Protein AF-A0A974AQX2-F1 (afdb_monomer)

Secondary structure (DSSP, 8-state):
--HHHHHHHHHTSPPP-SPPPHHHHHHHHHS-HHHHHHHHHHHTT--GGG--HHHHHHHHHHHHHHHH-HHHHHHHHHHHHHS---HHHHHHIIIIIHHHHHHHHHHHHHHHHHHHHHH-HHHHHHHHHHGGGSSSHHHHHHHHHH--HHHHHHHHHHHH--SS---GGGS-HHHHHHHHHHHHHS-GGG--HHHHHHHHHHHHHHHH-HHHHHHHHHHHHHH---HHHHHHHIIIIIHHH-STTTHHHHHHHHHH-HHHHHHGGG--GGGS-HHHHHHHHHHHHHHT-

Sequence (289 aa):
MSFIDDAKHWATMPVPGPGRTAAQDDLYEAMSVADLAALWCRLQTLGLKDQTEEFWGATLYFDHLPHDAPDRALDMALHVLASDADKRVKMQLGEKFMSALVYNHAGRLIDRIEAEAAGNARLRWLLGAIHWWAPSRDLKARLARIADEGAWRADEAARDTPGMRIDFSALPLPDLARAFVEQHGKPEKDRDANWHALAEFERQLLDQNPDRAIDLVLAVLEIETDANLLALLAAGLLENAIGPDTIVRIEREAVADQRFRSLLGGVWYHNESDELRARLDAIVKEARA

Solvent-accessible surface area (backbone atoms only — not comparable to full-atom values): 15808 Å² total; per-residue (Å²): 131,54,74,66,55,52,52,50,48,62,68,46,52,61,82,87,68,88,70,72,52,71,70,57,51,55,52,61,70,69,45,52,56,65,56,48,23,53,50,54,54,52,58,45,66,43,23,44,77,68,60,52,79,66,48,55,54,52,50,53,48,59,55,37,32,33,74,80,39,46,70,62,36,51,52,20,52,52,47,41,60,71,46,88,66,54,69,46,52,57,50,56,42,35,74,50,46,49,28,27,27,31,41,78,36,32,93,80,42,44,71,58,53,53,58,54,38,73,81,28,67,60,52,14,28,48,34,31,72,29,24,83,43,27,80,44,75,65,55,22,54,58,40,50,75,60,27,31,39,69,63,30,52,54,51,50,54,58,53,36,52,57,99,69,85,72,64,68,88,77,42,55,64,73,57,38,22,50,50,50,54,54,52,66,36,44,19,73,54,73,55,27,50,56,43,56,51,46,56,52,48,53,52,48,28,46,79,75,37,33,69,58,42,52,52,42,54,52,47,30,55,76,78,52,81,55,67,54,53,49,41,49,44,15,60,40,65,50,39,71,38,60,43,93,91,36,42,71,56,53,53,52,47,35,71,74,31,68,67,57,28,52,42,57,66,47,38,80,58,82,88,49,55,72,68,60,38,53,55,51,49,53,55,40,52,62,68,75,108

Radius of gyration: 21.89 Å; Cα contacts (8 Å, |Δi|>4): 302; chains: 1; bounding box: 51×40×62 Å

Structure (mmCIF, N/CA/C/O backbone):
data_AF-A0A974AQX2-F1
#
_entry.id   AF-A0A974AQX2-F1
#
loop_
_atom_site.group_PDB
_atom_site.id
_atom_site.type_symbol
_atom_site.label_atom_id
_atom_site.label_alt_id
_atom_site.label_comp_id
_atom_site.label_asym_id
_atom_site.label_entity_id
_atom_site.label_seq_id
_atom_site.pdbx_PDB_ins_code
_atom_site.Cartn_x
_atom_site.Cartn_y
_atom_site.Cartn_z
_atom_site.occupancy
_atom_site.B_iso_or_equiv
_atom_site.auth_seq_id
_atom_site.auth_comp_id
_atom_site.auth_asym_id
_atom_site.auth_atom_id
_atom_site.pdbx_PDB_model_num
ATOM 1 N N . MET A 1 1 ? -5.949 21.504 -16.366 1.00 56.94 1 MET A N 1
ATOM 2 C CA . MET A 1 1 ? -5.586 20.078 -16.477 1.00 56.94 1 MET A CA 1
ATOM 3 C C . MET A 1 1 ? -6.865 19.259 -16.472 1.00 56.94 1 MET A C 1
ATOM 5 O O . MET A 1 1 ? -7.885 19.776 -16.029 1.00 56.94 1 MET A O 1
ATOM 9 N N . SER A 1 2 ? -6.866 18.058 -17.056 1.00 80.31 2 SER A N 1
ATOM 10 C CA . SER A 1 2 ? -7.991 17.126 -16.884 1.00 80.31 2 SER A CA 1
ATOM 11 C C . SER A 1 2 ? -7.963 16.557 -15.462 1.00 80.31 2 SER A C 1
ATOM 13 O O . SER A 1 2 ? -6.874 16.339 -14.943 1.00 80.31 2 SER A O 1
ATOM 15 N N . PHE A 1 3 ? -9.120 16.221 -14.877 1.00 75.25 3 PHE A N 1
ATOM 16 C CA . PHE A 1 3 ? -9.207 15.472 -13.609 1.00 75.25 3 PHE A CA 1
ATOM 17 C C . PHE A 1 3 ? -8.306 14.224 -13.602 1.00 75.25 3 PHE A C 1
ATOM 19 O O . PHE A 1 3 ? -7.705 13.888 -12.589 1.00 75.25 3 PHE A O 1
ATOM 26 N N . ILE A 1 4 ? -8.166 13.560 -14.756 1.00 75.75 4 ILE A N 1
ATOM 27 C CA . ILE A 1 4 ? -7.296 12.387 -14.913 1.00 75.75 4 ILE A CA 1
ATOM 28 C C . ILE A 1 4 ? -5.813 12.766 -14.823 1.00 75.75 4 ILE A C 1
ATOM 30 O O . ILE A 1 4 ? -5.028 12.003 -14.268 1.00 75.75 4 ILE A O 1
ATOM 34 N N . ASP A 1 5 ? -5.417 13.914 -15.373 1.00 75.94 5 ASP A N 1
ATOM 35 C CA . ASP A 1 5 ? -4.028 14.376 -15.301 1.00 75.94 5 ASP A CA 1
ATOM 36 C C . ASP A 1 5 ? -3.686 14.815 -13.871 1.00 75.94 5 ASP A C 1
ATOM 38 O O . ASP A 1 5 ? -2.613 14.482 -13.378 1.00 75.94 5 ASP A O 1
ATOM 42 N N . ASP A 1 6 ? -4.626 15.462 -13.175 1.00 78.94 6 ASP A N 1
ATOM 43 C CA . ASP A 1 6 ? -4.472 15.832 -11.765 1.00 78.94 6 ASP A CA 1
ATOM 44 C C . ASP A 1 6 ? -4.369 14.582 -10.876 1.00 78.94 6 ASP A C 1
ATOM 46 O O . ASP A 1 6 ? -3.453 14.474 -10.066 1.00 78.94 6 ASP A O 1
ATOM 50 N N . ALA A 1 7 ? -5.242 13.588 -11.067 1.00 77.19 7 ALA A N 1
ATOM 51 C CA . ALA A 1 7 ? -5.184 12.328 -10.324 1.00 77.19 7 ALA A CA 1
ATOM 52 C C . ALA A 1 7 ? -3.865 11.572 -10.556 1.00 77.19 7 ALA A C 1
ATOM 54 O O . ALA A 1 7 ? -3.281 11.042 -9.613 1.00 77.19 7 ALA A O 1
ATOM 55 N N . LYS A 1 8 ? -3.364 11.547 -11.797 1.00 79.88 8 LYS A N 1
ATOM 56 C CA . LYS A 1 8 ? -2.061 10.944 -12.115 1.00 79.88 8 LYS A CA 1
ATOM 57 C C . LYS A 1 8 ? -0.903 11.701 -11.493 1.00 79.88 8 LYS A C 1
ATOM 59 O O . LYS A 1 8 ? 0.037 11.069 -11.018 1.00 79.88 8 LYS A O 1
ATOM 64 N N . HIS A 1 9 ? -0.973 13.028 -11.502 1.00 81.44 9 HIS A N 1
ATOM 65 C CA . HIS A 1 9 ? 0.012 13.857 -10.835 1.00 81.44 9 HIS A CA 1
ATOM 66 C C . HIS A 1 9 ? 0.073 13.498 -9.348 1.00 81.44 9 HIS A C 1
ATOM 68 O O . HIS A 1 9 ? 1.130 13.093 -8.887 1.00 81.44 9 HIS A O 1
ATOM 74 N N . TRP A 1 10 ? -1.058 13.501 -8.636 1.00 79.44 10 TRP A N 1
ATOM 75 C CA . TRP A 1 10 ? -1.108 13.107 -7.223 1.00 79.44 10 TRP A CA 1
ATOM 76 C C . TRP A 1 10 ? -0.620 11.678 -6.968 1.00 79.44 10 TRP A C 1
ATOM 78 O O . TRP A 1 10 ? 0.129 11.454 -6.025 1.00 79.44 10 TRP A O 1
ATOM 88 N N . ALA A 1 11 ? -0.988 10.725 -7.826 1.00 80.00 11 ALA A N 1
ATOM 89 C CA . ALA A 1 11 ? -0.580 9.326 -7.694 1.00 80.00 11 ALA A CA 1
ATOM 90 C C . ALA A 1 11 ? 0.922 9.083 -7.928 1.00 80.00 11 ALA A C 1
ATOM 92 O O . ALA A 1 11 ? 1.414 8.001 -7.622 1.00 80.00 11 ALA A O 1
ATOM 93 N N . THR A 1 12 ? 1.632 10.057 -8.499 1.00 82.94 12 THR A N 1
ATOM 94 C CA . THR A 1 12 ? 3.064 9.966 -8.810 1.00 82.94 12 THR A CA 1
ATOM 95 C C . THR A 1 12 ? 3.877 11.042 -8.106 1.00 82.94 12 THR A C 1
ATOM 97 O O . THR A 1 12 ? 5.013 11.262 -8.496 1.00 82.94 12 THR A O 1
ATOM 100 N N . MET A 1 13 ? 3.317 11.746 -7.121 1.00 84.31 13 MET A N 1
ATOM 101 C CA . MET A 1 13 ? 4.084 12.651 -6.269 1.00 84.31 13 MET A CA 1
ATOM 102 C C . MET A 1 13 ? 4.694 11.871 -5.105 1.00 84.31 13 MET A C 1
ATOM 104 O O . MET A 1 13 ? 4.031 10.968 -4.589 1.00 84.31 13 MET A O 1
ATOM 108 N N . PRO A 1 14 ? 5.899 12.249 -4.647 1.00 82.25 14 PRO A N 1
ATOM 109 C CA . PRO A 1 14 ? 6.450 11.658 -3.444 1.00 82.25 14 PRO A CA 1
ATOM 110 C C . PRO A 1 14 ? 5.586 12.010 -2.226 1.00 82.25 14 PRO A C 1
ATOM 112 O O . PRO A 1 14 ? 5.021 13.109 -2.137 1.00 82.25 14 PRO A O 1
ATOM 115 N N . VAL A 1 15 ? 5.491 11.080 -1.281 1.00 79.50 15 VAL A N 1
ATOM 116 C CA . VAL A 1 15 ? 4.734 11.222 -0.038 1.00 79.50 15 VAL A CA 1
ATOM 117 C C . VAL A 1 15 ? 5.335 12.354 0.809 1.00 79.50 15 VAL A C 1
ATOM 119 O O . VAL A 1 15 ? 6.509 12.293 1.179 1.00 79.50 15 VAL A O 1
ATOM 122 N N . PRO A 1 16 ? 4.551 13.385 1.183 1.00 67.56 16 PRO A N 1
ATOM 123 C CA . PRO A 1 16 ? 5.006 14.405 2.122 1.00 67.56 16 PRO A CA 1
ATOM 124 C C . PRO A 1 16 ? 5.207 13.796 3.517 1.00 67.56 16 PRO A C 1
ATOM 126 O O . PRO A 1 16 ? 4.321 13.111 4.024 1.00 67.56 16 PRO A O 1
ATOM 129 N N . GLY A 1 17 ? 6.322 14.083 4.186 1.00 60.22 17 GLY A N 1
ATOM 130 C CA . GLY A 1 17 ? 6.562 13.583 5.542 1.00 60.22 17 GLY A CA 1
ATOM 131 C C . GLY A 1 17 ? 7.726 14.282 6.240 1.00 60.22 17 GLY A C 1
ATOM 132 O O . GLY A 1 17 ? 8.478 15.007 5.580 1.00 60.22 17 GLY A O 1
ATOM 133 N N . PRO A 1 18 ? 7.884 14.107 7.570 1.00 55.69 18 PRO A N 1
ATOM 134 C CA . PRO A 1 18 ? 9.108 14.514 8.248 1.00 55.69 18 PRO A CA 1
ATOM 135 C C . PRO A 1 18 ? 10.255 13.803 7.530 1.00 55.69 18 PRO A C 1
ATOM 137 O O . PRO A 1 18 ? 10.287 12.577 7.475 1.00 55.69 18 PRO A O 1
ATOM 140 N N . GLY A 1 19 ? 11.103 14.585 6.861 1.00 57.59 19 GLY A N 1
ATOM 141 C CA . GLY A 1 19 ? 12.101 14.054 5.941 1.00 57.59 19 GLY A CA 1
ATOM 142 C C . GLY A 1 19 ? 12.960 12.971 6.589 1.00 57.59 19 GLY A C 1
ATOM 143 O O . GLY A 1 19 ? 13.184 12.979 7.803 1.00 57.59 19 GLY A O 1
ATOM 144 N N . ARG A 1 20 ? 13.452 12.051 5.755 1.00 70.31 20 ARG A N 1
ATOM 145 C CA . ARG A 1 20 ? 14.503 11.097 6.124 1.00 70.31 20 ARG A CA 1
ATOM 146 C C . ARG A 1 20 ? 15.636 11.832 6.844 1.00 70.31 20 ARG A C 1
ATOM 148 O O . ARG A 1 20 ? 15.931 12.994 6.554 1.00 70.31 20 ARG A O 1
ATOM 155 N N . THR A 1 21 ? 16.272 11.175 7.811 1.00 76.81 21 THR A N 1
ATOM 156 C CA . THR A 1 21 ? 17.453 11.776 8.442 1.00 76.81 21 THR A CA 1
ATOM 157 C C . THR A 1 21 ? 18.598 11.829 7.430 1.00 76.81 21 THR A C 1
ATOM 159 O O . THR A 1 21 ? 18.756 10.905 6.634 1.00 76.81 21 THR A O 1
ATOM 162 N N . ALA A 1 22 ? 19.449 12.858 7.497 1.00 79.94 22 ALA A N 1
ATOM 163 C CA . ALA A 1 22 ? 20.617 12.961 6.612 1.00 79.94 22 ALA A CA 1
ATOM 164 C C . ALA A 1 22 ? 21.499 11.694 6.652 1.00 79.94 22 ALA A C 1
ATOM 166 O O . ALA A 1 22 ? 22.018 11.263 5.632 1.00 79.94 22 ALA A O 1
ATOM 167 N N . ALA A 1 23 ? 21.594 11.040 7.815 1.00 84.12 23 ALA A N 1
ATOM 168 C CA . ALA A 1 23 ? 22.341 9.794 7.974 1.00 84.12 23 ALA A CA 1
ATOM 169 C C . ALA A 1 23 ? 21.723 8.598 7.220 1.00 84.12 23 ALA A C 1
ATOM 171 O O . ALA A 1 23 ? 22.458 7.741 6.733 1.00 84.12 23 ALA A O 1
ATOM 172 N N . GLN A 1 24 ? 20.391 8.517 7.127 1.00 85.00 24 GLN A N 1
ATOM 173 C CA . GLN A 1 24 ? 19.713 7.484 6.333 1.00 85.00 24 GLN A CA 1
ATOM 174 C C . GLN A 1 24 ? 19.884 7.741 4.835 1.00 85.00 24 GLN A C 1
ATOM 176 O O . GLN A 1 24 ? 20.116 6.801 4.080 1.00 85.00 24 GLN A O 1
ATOM 181 N N . ASP A 1 25 ? 19.820 9.003 4.415 1.00 83.00 25 ASP A N 1
ATOM 182 C CA . ASP A 1 25 ? 20.040 9.378 3.018 1.00 83.00 25 ASP A CA 1
ATOM 183 C C . ASP A 1 25 ? 21.464 9.049 2.575 1.00 83.00 25 ASP A C 1
ATOM 185 O O . ASP A 1 25 ? 21.646 8.358 1.573 1.00 83.00 25 ASP A O 1
ATOM 189 N N . ASP A 1 26 ? 22.463 9.434 3.372 1.00 88.44 26 ASP A N 1
ATOM 190 C CA . ASP A 1 26 ? 23.867 9.113 3.110 1.00 88.44 26 ASP A CA 1
ATOM 191 C C . ASP A 1 26 ? 24.097 7.595 3.011 1.00 88.44 26 ASP A C 1
ATOM 193 O O . ASP A 1 26 ? 24.857 7.132 2.157 1.00 88.44 26 ASP A O 1
ATOM 197 N N . LEU A 1 27 ? 23.420 6.804 3.856 1.00 92.44 27 LEU A N 1
ATOM 198 C CA . LEU A 1 27 ? 23.498 5.344 3.821 1.00 92.44 27 LEU A CA 1
ATOM 199 C C . LEU A 1 27 ? 22.987 4.785 2.487 1.00 92.44 27 LEU A C 1
ATOM 201 O O . LEU A 1 27 ? 23.698 4.011 1.845 1.00 92.44 27 LEU A O 1
ATOM 205 N N . TYR A 1 28 ? 21.776 5.155 2.065 1.00 93.50 28 TYR A N 1
ATOM 206 C CA . TYR A 1 28 ? 21.165 4.617 0.846 1.00 93.50 28 TYR A CA 1
ATOM 207 C C . TYR A 1 28 ? 21.834 5.136 -0.436 1.00 93.50 28 TYR A C 1
ATOM 209 O O . TYR A 1 28 ? 21.975 4.390 -1.412 1.00 93.50 28 TYR A O 1
ATOM 217 N N . GLU A 1 29 ? 22.312 6.381 -0.437 1.00 91.56 29 GLU A N 1
ATOM 218 C CA . GLU A 1 29 ? 23.090 6.935 -1.550 1.00 91.56 29 GLU A CA 1
ATOM 219 C C . GLU A 1 29 ? 24.443 6.232 -1.714 1.00 91.56 29 GLU A C 1
ATOM 221 O O . GLU A 1 29 ? 24.893 5.993 -2.840 1.00 91.56 29 GLU A O 1
ATOM 226 N N . ALA A 1 30 ? 25.063 5.814 -0.607 1.00 95.25 30 ALA A N 1
ATOM 227 C CA . ALA A 1 30 ? 26.304 5.047 -0.633 1.00 95.25 30 ALA A CA 1
ATOM 228 C C . ALA A 1 30 ? 26.124 3.585 -1.089 1.00 95.25 30 ALA A C 1
ATOM 230 O O . ALA A 1 30 ? 27.104 2.956 -1.498 1.00 95.25 30 ALA A O 1
ATOM 231 N N . MET A 1 31 ? 24.907 3.025 -1.039 1.00 97.31 31 MET A N 1
ATOM 232 C CA . MET A 1 31 ? 24.657 1.647 -1.480 1.00 97.31 31 MET A CA 1
ATOM 233 C C . MET A 1 31 ? 24.903 1.483 -2.983 1.00 97.31 31 MET A C 1
ATOM 235 O O . MET A 1 31 ? 24.655 2.385 -3.790 1.00 97.31 31 MET A O 1
ATOM 239 N N . SER A 1 32 ? 25.360 0.296 -3.387 1.00 97.88 32 SER A N 1
ATOM 240 C CA . SER A 1 32 ? 25.400 -0.049 -4.806 1.00 97.88 32 SER A CA 1
ATOM 241 C C . SER A 1 32 ? 23.977 -0.229 -5.349 1.00 97.88 32 SER A C 1
ATOM 243 O O . SER A 1 32 ? 23.047 -0.550 -4.607 1.00 97.88 32 SER A O 1
ATOM 245 N N . VAL A 1 33 ? 23.792 -0.079 -6.665 1.00 97.94 33 VAL A N 1
ATOM 246 C CA . VAL A 1 33 ? 22.489 -0.340 -7.306 1.00 97.94 33 VAL A CA 1
ATOM 247 C C . VAL A 1 33 ? 22.019 -1.779 -7.053 1.00 97.94 33 VAL A C 1
ATOM 249 O O . VAL A 1 33 ? 20.826 -2.013 -6.867 1.00 97.94 33 VAL A O 1
ATOM 252 N N . ALA A 1 34 ? 22.946 -2.740 -7.005 1.00 97.69 34 ALA A N 1
ATOM 253 C CA . ALA A 1 34 ? 22.628 -4.133 -6.716 1.00 97.69 34 ALA A CA 1
ATOM 254 C C . ALA A 1 34 ? 22.098 -4.314 -5.283 1.00 97.69 34 ALA A C 1
ATOM 256 O O . ALA A 1 34 ? 21.094 -5.000 -5.088 1.00 97.69 34 ALA A O 1
ATOM 257 N N . ASP A 1 35 ? 22.721 -3.658 -4.301 1.00 98.06 35 ASP A N 1
ATOM 258 C CA . ASP A 1 35 ? 22.273 -3.720 -2.907 1.00 98.06 35 ASP A CA 1
ATOM 259 C C . ASP A 1 35 ? 20.928 -3.008 -2.722 1.00 98.06 35 ASP A C 1
ATOM 261 O O . ASP A 1 35 ? 20.056 -3.522 -2.023 1.00 98.06 35 ASP A O 1
ATOM 265 N N . LEU A 1 36 ? 20.715 -1.870 -3.397 1.00 97.00 36 LEU A N 1
ATOM 266 C CA . LEU A 1 36 ? 19.418 -1.186 -3.415 1.00 97.00 36 LEU A CA 1
ATOM 267 C C . LEU A 1 36 ? 18.321 -2.060 -4.024 1.00 97.00 36 LEU A C 1
ATOM 269 O O . LEU A 1 36 ? 17.238 -2.162 -3.457 1.00 97.00 36 LEU A O 1
ATOM 273 N N . ALA A 1 37 ? 18.597 -2.728 -5.146 1.00 97.75 37 ALA A N 1
ATOM 274 C CA . ALA A 1 37 ? 17.647 -3.642 -5.772 1.00 97.75 37 ALA A CA 1
ATOM 275 C C . ALA A 1 37 ? 17.304 -4.824 -4.848 1.00 97.75 37 ALA A C 1
ATOM 277 O O . ALA A 1 37 ? 16.137 -5.209 -4.744 1.00 97.75 37 ALA A O 1
ATOM 278 N N . ALA A 1 38 ? 18.297 -5.381 -4.147 1.00 97.56 38 ALA A N 1
ATOM 279 C CA . ALA A 1 38 ?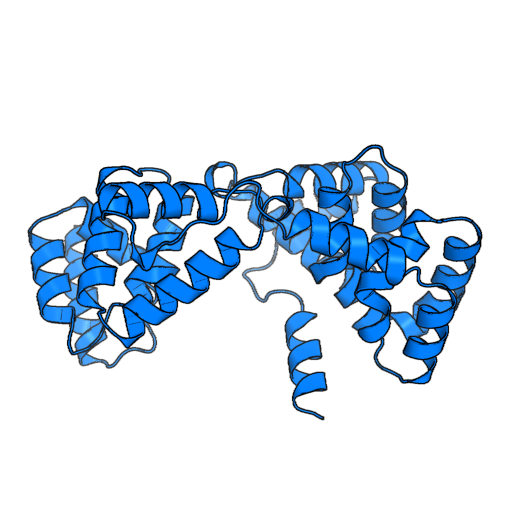 18.089 -6.455 -3.180 1.00 97.56 38 ALA A CA 1
ATOM 280 C C . ALA A 1 38 ? 17.254 -5.989 -1.975 1.00 97.56 38 ALA A C 1
ATOM 282 O O . ALA A 1 38 ? 16.316 -6.686 -1.580 1.00 97.56 38 ALA A O 1
ATOM 283 N N . LEU A 1 39 ? 17.554 -4.806 -1.429 1.00 96.31 39 LEU A N 1
ATOM 284 C CA . LEU A 1 39 ? 16.775 -4.189 -0.357 1.00 96.31 39 LEU A CA 1
ATOM 285 C C . LEU A 1 39 ? 15.331 -3.948 -0.806 1.00 96.31 39 LEU A C 1
ATOM 287 O O . LEU A 1 39 ? 14.406 -4.400 -0.136 1.00 96.31 39 LEU A O 1
ATOM 291 N N . TRP A 1 40 ? 15.134 -3.327 -1.971 1.00 96.31 40 TRP A N 1
ATOM 292 C CA . TRP A 1 40 ? 13.809 -3.064 -2.526 1.00 96.31 40 TRP A CA 1
ATOM 293 C C . TRP A 1 40 ? 12.986 -4.350 -2.650 1.00 96.31 40 TRP A C 1
ATOM 295 O O . TRP A 1 40 ? 11.845 -4.389 -2.191 1.00 96.31 40 TRP A O 1
ATOM 305 N N . CYS A 1 41 ? 13.577 -5.428 -3.185 1.00 96.62 41 CYS A N 1
ATOM 306 C CA . CYS A 1 41 ? 12.911 -6.729 -3.301 1.00 96.62 41 CYS A CA 1
ATOM 307 C C . CYS A 1 41 ? 12.498 -7.296 -1.939 1.00 96.62 41 CYS A C 1
ATOM 309 O O . CYS A 1 41 ? 11.418 -7.869 -1.824 1.00 96.62 41 CYS A O 1
ATOM 311 N N . ARG A 1 42 ? 13.341 -7.149 -0.906 1.00 95.38 42 ARG A N 1
ATOM 312 C CA . ARG A 1 42 ? 13.030 -7.617 0.453 1.00 95.38 42 ARG A CA 1
ATOM 313 C C . ARG A 1 42 ? 11.851 -6.861 1.050 1.00 95.38 42 ARG A C 1
ATOM 315 O O . ARG A 1 42 ? 10.971 -7.504 1.615 1.00 95.38 42 ARG A O 1
ATOM 322 N N . LEU A 1 43 ? 11.793 -5.544 0.870 1.00 94.69 43 LEU A N 1
ATOM 323 C CA . LEU A 1 43 ? 10.691 -4.727 1.384 1.00 94.69 43 LEU A CA 1
ATOM 324 C C . LEU A 1 43 ? 9.334 -5.168 0.823 1.00 94.69 43 LEU A C 1
ATOM 326 O O . LEU A 1 43 ? 8.366 -5.225 1.572 1.00 94.69 43 LEU A O 1
ATOM 330 N N . GLN A 1 44 ? 9.277 -5.600 -0.444 1.00 94.88 44 GLN A N 1
ATOM 331 C CA . GLN A 1 44 ? 8.035 -6.086 -1.066 1.00 94.88 44 GLN A CA 1
ATOM 332 C C . GLN A 1 44 ? 7.496 -7.382 -0.436 1.00 94.88 44 GLN A C 1
ATOM 334 O O . GLN A 1 44 ? 6.379 -7.802 -0.731 1.00 94.88 44 GLN A O 1
ATOM 339 N N . THR A 1 45 ? 8.300 -8.064 0.385 1.00 94.38 45 THR A N 1
ATOM 340 C CA . THR A 1 45 ? 7.918 -9.319 1.048 1.00 94.38 45 THR A CA 1
ATOM 341 C C . THR A 1 45 ? 7.402 -9.132 2.467 1.00 94.38 45 THR A C 1
ATOM 343 O O . THR A 1 45 ? 6.923 -10.102 3.046 1.00 94.38 45 THR A O 1
ATOM 346 N N . LEU A 1 46 ? 7.493 -7.920 3.015 1.00 94.62 46 LEU A N 1
ATOM 347 C CA . LEU A 1 46 ? 7.110 -7.642 4.393 1.00 94.62 46 LEU A CA 1
ATOM 348 C C . LEU A 1 46 ? 5.599 -7.439 4.491 1.00 94.62 46 LEU A C 1
ATOM 350 O O . LEU A 1 46 ? 5.022 -6.610 3.783 1.00 94.62 46 LEU A O 1
ATOM 354 N N . GLY A 1 47 ? 4.963 -8.214 5.369 1.00 94.56 47 GLY A N 1
ATOM 355 C CA . GLY A 1 47 ? 3.588 -7.965 5.776 1.00 94.56 47 GLY A CA 1
ATOM 356 C C . GLY A 1 47 ? 3.529 -6.801 6.757 1.00 94.56 47 GLY A C 1
ATOM 357 O O . GLY A 1 47 ? 4.553 -6.352 7.270 1.00 94.56 47 GLY A O 1
ATOM 358 N N . LEU A 1 48 ? 2.323 -6.327 7.064 1.00 92.88 48 LEU A N 1
ATOM 359 C CA . LEU A 1 48 ? 2.142 -5.187 7.970 1.00 92.88 48 LEU A CA 1
ATOM 360 C C . LEU A 1 48 ? 2.788 -5.429 9.349 1.00 92.88 48 LEU A C 1
ATOM 362 O O . LEU A 1 48 ? 3.393 -4.528 9.922 1.00 92.88 48 LEU A O 1
ATOM 366 N N . LYS A 1 49 ? 2.732 -6.671 9.841 1.00 93.88 49 LYS A N 1
ATOM 367 C CA . LYS A 1 49 ? 3.312 -7.083 11.132 1.00 93.88 49 LYS A CA 1
ATOM 368 C C . LYS A 1 49 ? 4.843 -7.137 11.139 1.00 93.88 49 LYS A C 1
ATOM 370 O O . LYS A 1 49 ? 5.452 -7.109 12.200 1.00 93.88 49 LYS A O 1
ATOM 375 N N . ASP A 1 50 ? 5.468 -7.215 9.965 1.00 93.94 50 ASP A N 1
ATOM 376 C CA . ASP A 1 50 ? 6.926 -7.296 9.832 1.00 93.94 50 ASP A CA 1
ATOM 377 C C . ASP A 1 50 ? 7.576 -5.909 9.669 1.00 93.94 50 ASP A C 1
ATOM 379 O O . ASP A 1 50 ? 8.800 -5.799 9.578 1.00 93.94 50 ASP A O 1
ATOM 383 N N . GLN A 1 51 ? 6.772 -4.844 9.584 1.00 91.56 51 GLN A N 1
ATOM 384 C CA . GLN A 1 51 ? 7.265 -3.485 9.382 1.00 91.56 51 GLN A CA 1
ATOM 385 C C . GLN A 1 51 ? 7.820 -2.897 10.682 1.00 91.56 51 GLN A C 1
ATOM 387 O O . GLN A 1 51 ? 7.198 -2.957 11.741 1.00 91.56 51 GLN A O 1
ATOM 392 N N . THR A 1 52 ? 8.991 -2.278 10.583 1.00 88.38 52 THR A N 1
ATOM 393 C CA . THR A 1 52 ? 9.638 -1.552 11.679 1.00 88.38 52 THR A CA 1
ATOM 394 C C . THR A 1 52 ? 9.687 -0.055 11.371 1.00 88.38 52 THR A C 1
ATOM 396 O O . THR A 1 52 ? 9.289 0.382 10.293 1.00 88.38 52 THR A O 1
ATOM 399 N N . GLU A 1 53 ? 10.192 0.768 12.288 1.00 79.88 53 GLU A N 1
ATOM 400 C CA . GLU A 1 53 ? 10.380 2.200 12.015 1.00 79.88 53 GLU A CA 1
ATOM 401 C C . GLU A 1 53 ? 11.335 2.431 10.825 1.00 79.88 53 GLU A C 1
ATOM 403 O O . GLU A 1 53 ? 11.118 3.306 9.985 1.00 79.88 53 GLU A O 1
ATOM 408 N N . GLU A 1 54 ? 12.347 1.576 10.673 1.00 84.44 54 GLU A N 1
ATOM 409 C CA . GLU A 1 54 ? 13.303 1.623 9.565 1.00 84.44 54 GLU A CA 1
ATOM 410 C C . GLU A 1 54 ? 12.658 1.321 8.204 1.00 84.44 54 GLU A C 1
ATOM 412 O O . GLU A 1 54 ? 13.128 1.826 7.178 1.00 84.44 54 GLU A O 1
ATOM 417 N N . PHE A 1 55 ? 11.560 0.552 8.180 1.00 88.62 55 PHE A N 1
ATOM 418 C CA . PHE A 1 55 ? 10.794 0.282 6.961 1.00 88.62 55 PHE A CA 1
ATOM 419 C C . PHE A 1 55 ? 10.281 1.578 6.326 1.00 88.62 55 PHE A C 1
ATOM 421 O O . PHE A 1 55 ? 10.373 1.746 5.107 1.00 88.62 55 PHE A O 1
ATOM 428 N N . TRP A 1 56 ? 9.787 2.516 7.139 1.00 85.81 56 TRP A N 1
ATOM 429 C CA . TRP A 1 56 ? 9.282 3.800 6.652 1.00 85.81 56 TRP A CA 1
ATOM 430 C C . TRP A 1 56 ? 10.388 4.645 6.027 1.00 85.81 56 TRP A C 1
ATOM 432 O O . TRP A 1 56 ? 10.202 5.182 4.937 1.00 85.81 56 TRP A O 1
ATOM 442 N N . GLY A 1 57 ? 11.566 4.697 6.656 1.00 87.44 57 GLY A N 1
ATOM 443 C CA . GLY A 1 57 ? 12.722 5.406 6.102 1.00 87.44 57 GLY A CA 1
ATOM 444 C C . GLY A 1 57 ? 13.152 4.856 4.738 1.00 87.44 57 GLY A C 1
ATOM 445 O O . GLY A 1 57 ? 13.406 5.627 3.813 1.00 87.44 57 GLY A O 1
ATOM 446 N N . ALA A 1 58 ? 13.187 3.528 4.586 1.00 91.19 58 ALA A N 1
ATOM 447 C CA . ALA A 1 58 ? 13.505 2.888 3.309 1.00 91.19 58 ALA A CA 1
ATOM 448 C C . ALA A 1 58 ? 12.402 3.097 2.256 1.00 91.19 58 ALA A C 1
ATOM 450 O O . ALA A 1 58 ? 12.694 3.369 1.093 1.00 91.19 58 ALA A O 1
ATOM 451 N N . THR A 1 59 ? 11.132 3.017 2.657 1.00 89.81 59 THR A N 1
ATOM 452 C CA . THR A 1 59 ? 9.986 3.254 1.765 1.00 89.81 59 THR A CA 1
ATOM 453 C C . THR A 1 59 ? 10.010 4.675 1.212 1.00 89.81 59 THR A C 1
ATOM 455 O O . THR A 1 59 ? 9.902 4.853 0.003 1.00 89.81 59 THR A O 1
ATOM 458 N N . LEU A 1 60 ? 10.255 5.674 2.066 1.00 88.88 60 LEU A N 1
ATOM 459 C CA . LEU A 1 60 ? 10.419 7.064 1.638 1.00 88.88 60 LEU A CA 1
ATOM 460 C C . LEU A 1 60 ? 11.633 7.246 0.715 1.00 88.88 60 LEU A C 1
ATOM 462 O O . LEU A 1 60 ? 11.564 8.029 -0.225 1.00 88.88 60 LEU A O 1
ATOM 466 N N . TYR A 1 61 ? 12.736 6.516 0.922 1.00 92.12 61 TYR A N 1
ATOM 467 C CA . TYR A 1 61 ? 13.868 6.563 -0.014 1.00 92.12 61 TYR A CA 1
ATOM 468 C C . TYR A 1 61 ? 13.435 6.134 -1.420 1.00 92.12 61 TYR A C 1
ATOM 470 O O . TYR A 1 61 ? 13.657 6.858 -2.391 1.00 92.12 61 TYR A O 1
ATOM 478 N N . PHE A 1 62 ? 12.779 4.977 -1.535 1.00 93.62 62 PHE A N 1
ATOM 479 C CA . PHE A 1 62 ? 12.370 4.435 -2.831 1.00 93.62 62 PHE A CA 1
ATOM 480 C C . PHE A 1 62 ? 11.220 5.196 -3.486 1.00 93.62 62 PHE A C 1
ATOM 482 O O . PHE A 1 62 ? 11.142 5.206 -4.711 1.00 93.62 62 PHE A O 1
ATOM 489 N N . ASP A 1 63 ? 10.359 5.833 -2.701 1.00 91.62 63 ASP A N 1
ATOM 490 C CA . ASP A 1 63 ? 9.301 6.710 -3.198 1.00 91.62 63 ASP A CA 1
ATOM 491 C C . ASP A 1 63 ? 9.880 7.983 -3.842 1.00 91.62 63 ASP A C 1
ATOM 493 O O . ASP A 1 63 ? 9.459 8.393 -4.918 1.00 91.62 63 ASP A O 1
ATOM 497 N N . HIS A 1 64 ? 10.937 8.546 -3.251 1.00 92.06 64 HIS A N 1
ATOM 498 C CA . HIS A 1 64 ? 11.623 9.733 -3.766 1.00 92.06 64 HIS A CA 1
ATOM 499 C C . HIS A 1 64 ? 12.636 9.442 -4.887 1.00 92.06 64 HIS A C 1
ATOM 501 O O . HIS A 1 64 ? 12.874 10.291 -5.748 1.00 92.06 64 HIS A O 1
ATOM 507 N N . LEU A 1 65 ? 13.237 8.249 -4.912 1.00 94.62 65 LEU A N 1
ATOM 508 C CA . LEU A 1 65 ? 14.323 7.905 -5.835 1.00 94.62 65 LEU A CA 1
ATOM 509 C C . LEU A 1 65 ? 14.004 8.172 -7.330 1.00 94.62 65 LEU A C 1
ATOM 511 O O . LEU A 1 65 ? 14.866 8.734 -8.014 1.00 94.62 65 LEU A O 1
ATOM 515 N N . PRO A 1 66 ? 12.808 7.842 -7.871 1.00 95.19 66 PRO A N 1
ATOM 516 C CA . PRO A 1 66 ? 12.446 8.159 -9.255 1.00 95.19 66 PRO A CA 1
ATOM 517 C C . PRO A 1 66 ? 12.439 9.656 -9.578 1.00 95.19 66 PRO A C 1
ATOM 519 O O . PRO A 1 66 ? 12.628 10.003 -10.742 1.00 95.19 66 PRO A O 1
ATOM 522 N N . HIS A 1 67 ? 12.232 10.514 -8.576 1.00 92.31 67 HIS A N 1
ATOM 523 C CA . HIS A 1 67 ? 12.178 11.971 -8.709 1.00 92.31 67 HIS A CA 1
ATOM 524 C C . HIS A 1 67 ? 13.561 12.606 -8.621 1.00 92.31 67 HIS A C 1
ATOM 526 O O . HIS A 1 67 ? 13.926 13.439 -9.453 1.00 92.31 67 HIS A O 1
ATOM 532 N N . ASP A 1 68 ? 14.332 12.190 -7.618 1.00 93.12 68 ASP A N 1
ATOM 533 C CA . ASP A 1 68 ? 15.597 12.830 -7.269 1.00 93.12 68 ASP A CA 1
ATOM 534 C C . ASP A 1 68 ? 16.748 12.325 -8.155 1.00 93.12 68 ASP A C 1
ATOM 536 O O . ASP A 1 68 ? 17.606 13.101 -8.584 1.00 93.12 68 ASP A O 1
ATOM 540 N N . ALA A 1 69 ? 16.747 11.029 -8.494 1.00 95.31 69 ALA A N 1
ATOM 541 C CA . ALA A 1 69 ? 17.799 10.390 -9.284 1.00 95.31 69 ALA A CA 1
ATOM 542 C C . ALA A 1 69 ? 17.225 9.400 -10.325 1.00 95.31 69 ALA A C 1
ATOM 544 O O . ALA A 1 69 ? 17.463 8.191 -10.240 1.00 95.31 69 ALA A O 1
ATOM 545 N N . PRO A 1 70 ? 16.523 9.888 -11.369 1.00 96.75 70 PRO A N 1
ATOM 546 C CA . PRO A 1 70 ? 15.791 9.045 -12.321 1.00 96.75 70 PRO A CA 1
ATOM 547 C C . PRO A 1 70 ? 16.661 8.024 -13.076 1.00 96.75 70 PRO A C 1
ATOM 549 O O . PRO A 1 70 ? 16.207 6.920 -13.370 1.00 96.75 70 PRO A O 1
ATOM 552 N N . ASP A 1 71 ? 17.923 8.340 -13.379 1.00 97.81 71 AS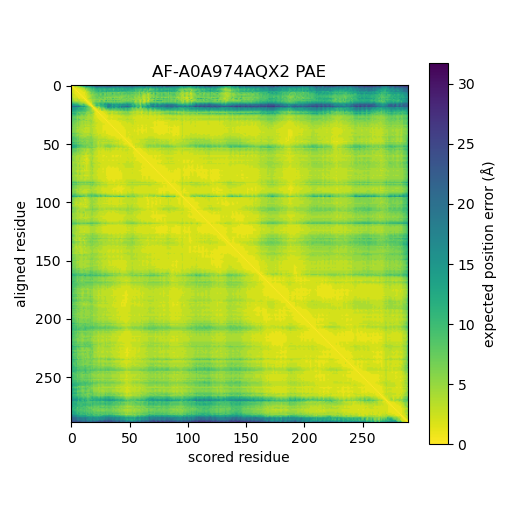P A N 1
ATOM 553 C CA . ASP A 1 71 ? 18.827 7.371 -14.017 1.00 97.81 71 ASP A CA 1
ATOM 554 C C . ASP A 1 71 ? 19.187 6.209 -13.081 1.00 97.81 71 ASP A C 1
ATOM 556 O O . ASP A 1 71 ? 19.155 5.057 -13.515 1.00 97.81 71 ASP A O 1
ATOM 560 N N . ARG A 1 72 ? 19.453 6.507 -11.800 1.00 97.50 72 ARG A N 1
ATOM 561 C CA . ARG A 1 72 ? 19.736 5.514 -10.751 1.00 97.50 72 ARG A CA 1
ATOM 562 C C . ARG A 1 72 ? 18.499 4.669 -10.451 1.00 97.50 72 ARG A C 1
ATOM 564 O O . ARG A 1 72 ? 18.608 3.460 -10.267 1.00 97.50 72 ARG A O 1
ATOM 571 N N . ALA A 1 73 ? 17.322 5.291 -10.455 1.00 97.56 73 ALA A N 1
ATOM 572 C CA . ALA A 1 73 ? 16.046 4.598 -10.339 1.00 97.56 73 ALA A CA 1
ATOM 573 C C . ALA A 1 73 ? 15.854 3.582 -11.478 1.00 97.56 73 ALA A C 1
ATOM 575 O O . ALA A 1 73 ? 15.547 2.416 -11.225 1.00 97.56 73 ALA A O 1
ATOM 576 N N . LEU A 1 74 ? 16.100 3.992 -12.729 1.00 98.25 74 LEU A N 1
ATOM 577 C CA . LEU A 1 74 ? 16.034 3.088 -13.877 1.00 98.25 74 LEU A CA 1
ATOM 578 C C . LEU A 1 74 ? 17.059 1.949 -13.761 1.00 98.25 74 LEU A C 1
ATOM 580 O O . LEU A 1 74 ? 16.701 0.794 -13.983 1.00 98.25 74 LEU A O 1
ATOM 584 N N . ASP A 1 75 ? 18.299 2.241 -13.355 1.00 98.50 75 ASP A N 1
ATOM 585 C CA . ASP A 1 75 ? 19.326 1.217 -13.110 1.00 98.50 75 ASP A CA 1
ATOM 586 C C . ASP A 1 75 ? 18.875 0.179 -12.075 1.00 98.50 75 ASP A C 1
ATOM 588 O O . ASP A 1 75 ? 19.034 -1.027 -12.289 1.00 98.50 75 ASP A O 1
ATOM 592 N N . MET A 1 76 ? 18.276 0.628 -10.970 1.00 98.00 76 MET A N 1
ATOM 593 C CA . MET A 1 76 ? 17.743 -0.251 -9.930 1.00 98.00 76 MET A CA 1
ATOM 594 C C . MET A 1 76 ? 16.604 -1.124 -10.464 1.00 98.00 76 MET A C 1
ATOM 596 O O . MET A 1 76 ? 16.619 -2.338 -10.259 1.00 98.00 76 MET A O 1
ATOM 600 N N . ALA A 1 77 ? 15.649 -0.542 -11.196 1.00 98.19 77 ALA A N 1
ATOM 601 C CA . ALA A 1 77 ? 14.550 -1.294 -11.797 1.00 98.19 77 ALA A CA 1
ATOM 602 C C . ALA A 1 77 ? 15.067 -2.381 -12.756 1.00 98.19 77 ALA A C 1
ATOM 604 O O . ALA A 1 77 ? 14.596 -3.519 -12.719 1.00 98.19 77 ALA A O 1
ATOM 605 N N . LEU A 1 78 ? 16.086 -2.074 -13.567 1.00 98.44 78 LEU A N 1
ATOM 606 C CA . LEU A 1 78 ? 16.730 -3.050 -14.450 1.00 98.44 78 LEU A CA 1
ATOM 607 C C . LEU A 1 78 ? 17.411 -4.183 -13.663 1.00 98.44 78 LEU A C 1
ATOM 609 O O . LEU A 1 78 ? 17.274 -5.346 -14.048 1.00 98.44 78 LEU A O 1
ATOM 613 N N . HIS A 1 79 ? 18.072 -3.880 -12.541 1.00 98.44 79 HIS A N 1
ATOM 614 C CA . HIS A 1 79 ? 18.662 -4.899 -11.661 1.00 98.44 79 HIS A CA 1
ATOM 615 C C . HIS A 1 79 ? 17.599 -5.804 -11.025 1.00 98.44 79 HIS A C 1
ATOM 617 O O . HIS A 1 79 ? 17.746 -7.028 -11.036 1.00 98.44 79 HIS A O 1
ATOM 623 N N . VAL A 1 80 ? 16.494 -5.235 -10.533 1.00 98.31 80 VAL A N 1
ATOM 624 C CA . VAL A 1 80 ? 15.361 -6.014 -10.006 1.00 98.31 80 VAL A CA 1
ATOM 625 C C . VAL A 1 80 ? 14.788 -6.927 -11.092 1.00 98.31 80 VAL A C 1
ATOM 627 O O . VAL A 1 80 ? 14.569 -8.118 -10.852 1.00 98.31 80 VAL A O 1
ATOM 630 N N . LEU A 1 81 ? 14.596 -6.414 -12.312 1.00 98.12 81 LEU A N 1
ATOM 631 C CA . LEU A 1 81 ? 14.110 -7.210 -13.439 1.00 98.12 81 LEU A CA 1
ATOM 632 C C . LEU A 1 81 ? 15.085 -8.329 -13.820 1.00 98.12 81 LEU A C 1
ATOM 634 O O . LEU A 1 81 ? 14.635 -9.420 -14.172 1.00 98.12 81 LEU A O 1
ATOM 638 N N . ALA A 1 82 ? 16.395 -8.103 -13.731 1.00 97.75 82 ALA A N 1
ATOM 639 C CA . ALA A 1 82 ? 17.411 -9.117 -14.006 1.00 97.75 82 ALA A CA 1
ATOM 640 C C . ALA A 1 82 ? 17.470 -10.219 -12.930 1.00 97.75 82 ALA A C 1
ATOM 642 O O . ALA A 1 82 ? 17.754 -11.367 -13.272 1.00 97.75 82 ALA A O 1
ATOM 643 N N . SER A 1 83 ? 17.145 -9.893 -11.676 1.00 97.44 83 SER A N 1
ATOM 644 C CA . SER A 1 83 ? 17.227 -10.804 -10.526 1.00 97.44 83 SER A CA 1
ATOM 645 C C . SER A 1 83 ? 16.282 -12.017 -10.587 1.00 97.44 83 SER A C 1
ATOM 647 O O . SER A 1 83 ? 15.343 -12.077 -11.392 1.00 97.44 83 SER A O 1
ATOM 649 N N . ASP A 1 84 ? 16.484 -12.951 -9.655 1.00 95.75 84 ASP A N 1
ATOM 650 C CA . ASP A 1 84 ? 15.623 -14.119 -9.420 1.00 95.75 84 ASP A CA 1
ATOM 651 C C . ASP A 1 84 ? 14.407 -13.820 -8.529 1.00 95.75 84 ASP A C 1
ATOM 653 O O . ASP A 1 84 ? 13.690 -14.742 -8.139 1.00 95.75 84 ASP A O 1
ATOM 657 N N . ALA A 1 85 ? 14.135 -12.544 -8.222 1.00 95.88 85 ALA A N 1
ATOM 658 C CA . ALA A 1 85 ? 12.924 -12.163 -7.503 1.00 95.88 85 ALA A CA 1
ATOM 659 C C . ALA A 1 85 ? 11.677 -12.717 -8.207 1.00 95.88 85 ALA A C 1
ATOM 661 O O . ALA A 1 85 ? 11.605 -12.756 -9.449 1.00 95.88 85 ALA A O 1
ATOM 662 N N . ASP A 1 86 ? 10.697 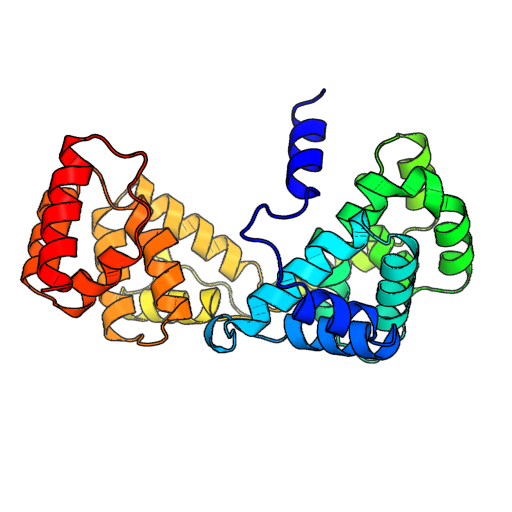-13.146 -7.413 1.00 95.25 86 ASP A N 1
ATOM 663 C CA . ASP A 1 86 ? 9.459 -13.684 -7.951 1.00 95.25 86 ASP A CA 1
ATOM 664 C C . ASP A 1 86 ? 8.711 -12.629 -8.778 1.00 95.25 86 ASP A C 1
ATOM 666 O O . ASP A 1 86 ? 8.957 -11.419 -8.712 1.00 95.25 86 ASP A O 1
ATOM 670 N N . LYS A 1 87 ? 7.796 -13.110 -9.619 1.00 95.50 87 LYS A N 1
ATOM 671 C CA . LYS A 1 87 ? 7.099 -12.240 -10.561 1.00 95.50 87 LYS A CA 1
ATOM 672 C C . LYS A 1 87 ? 6.274 -11.167 -9.842 1.00 95.50 87 LYS A C 1
ATOM 674 O O . LYS A 1 87 ? 6.263 -10.036 -10.315 1.00 95.50 87 LYS A O 1
ATOM 679 N N . ARG A 1 88 ? 5.647 -11.478 -8.702 1.00 95.62 88 ARG A N 1
ATOM 680 C CA . ARG A 1 88 ? 4.799 -10.529 -7.963 1.00 95.62 88 ARG A CA 1
ATOM 681 C C . ARG A 1 88 ? 5.628 -9.402 -7.358 1.00 95.62 88 ARG A C 1
ATOM 683 O O . ARG A 1 88 ? 5.215 -8.255 -7.459 1.00 95.62 88 ARG A O 1
ATOM 690 N N . VAL A 1 89 ? 6.829 -9.690 -6.850 1.00 96.31 89 VAL A N 1
ATOM 691 C CA . VAL A 1 89 ? 7.791 -8.643 -6.452 1.00 96.31 89 VAL A CA 1
ATOM 692 C C . VAL A 1 89 ? 8.103 -7.721 -7.629 1.00 96.31 89 VAL A C 1
ATOM 694 O O . VAL A 1 89 ? 8.003 -6.508 -7.502 1.00 96.31 89 VAL A O 1
ATOM 697 N N . LYS A 1 90 ? 8.411 -8.266 -8.812 1.00 96.88 90 LYS A N 1
ATOM 698 C CA . LYS A 1 90 ? 8.695 -7.442 -10.003 1.00 96.88 90 LYS A CA 1
ATOM 699 C C . LYS A 1 90 ? 7.497 -6.597 -10.440 1.00 96.88 90 LYS A C 1
ATOM 701 O O . LYS A 1 90 ? 7.701 -5.501 -10.953 1.00 96.88 90 LYS A O 1
ATOM 706 N N . MET A 1 91 ? 6.269 -7.071 -10.226 1.00 96.25 91 MET A N 1
ATOM 707 C CA . MET A 1 91 ? 5.063 -6.295 -10.528 1.00 96.25 91 MET A CA 1
ATOM 708 C C . MET A 1 91 ? 4.954 -5.024 -9.676 1.00 96.25 91 MET A C 1
ATOM 710 O O . MET A 1 91 ? 4.462 -4.017 -10.175 1.00 96.25 91 MET A O 1
ATOM 714 N N . GLN A 1 92 ? 5.472 -5.030 -8.441 1.00 95.38 92 GLN A N 1
ATOM 715 C CA . GLN A 1 92 ? 5.463 -3.852 -7.561 1.00 95.38 92 GLN A CA 1
ATOM 716 C C . GLN A 1 92 ? 6.295 -2.684 -8.120 1.00 95.38 92 GLN A C 1
ATOM 718 O O . GLN A 1 92 ? 6.035 -1.527 -7.796 1.00 95.38 92 GLN A O 1
ATOM 723 N N . LEU A 1 93 ? 7.237 -2.942 -9.043 1.00 95.88 93 LEU A N 1
ATOM 724 C CA . LEU A 1 93 ? 7.923 -1.864 -9.761 1.00 95.88 93 LEU A CA 1
ATOM 725 C C . LEU A 1 93 ? 6.930 -1.022 -10.572 1.00 95.88 93 LEU A C 1
ATOM 727 O O . LEU A 1 93 ? 7.169 0.161 -10.772 1.00 95.88 93 LEU A O 1
ATOM 731 N N . GLY A 1 94 ? 5.845 -1.617 -11.073 1.00 91.38 94 GLY A N 1
ATOM 732 C CA . GLY A 1 94 ? 4.884 -0.948 -11.947 1.00 91.38 94 GLY A CA 1
ATOM 733 C C . GLY A 1 94 ? 3.934 -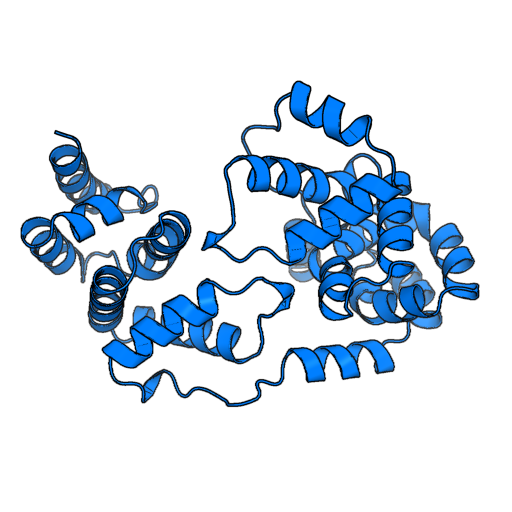0.000 -11.217 1.00 91.38 94 GLY A C 1
ATOM 734 O O . GLY A 1 94 ? 3.549 1.016 -11.787 1.00 91.38 94 GLY A O 1
ATOM 735 N N . GLU A 1 95 ? 3.568 -0.305 -9.971 1.00 82.06 95 GLU A N 1
ATOM 736 C CA . GLU A 1 95 ? 2.481 0.396 -9.273 1.00 82.06 95 GLU A CA 1
ATOM 737 C C . GLU A 1 95 ? 2.851 1.840 -8.914 1.00 82.06 95 GLU A C 1
ATOM 739 O O . GLU A 1 95 ? 2.099 2.760 -9.240 1.00 82.06 95 GLU A O 1
ATOM 744 N N . LYS A 1 96 ? 4.038 2.066 -8.341 1.00 74.62 96 LYS A N 1
ATOM 745 C CA . LYS A 1 96 ? 4.487 3.417 -7.942 1.00 74.62 96 LYS A CA 1
ATOM 746 C C . LYS A 1 96 ? 5.831 3.832 -8.531 1.00 74.62 96 LYS A C 1
ATOM 748 O O . LYS A 1 96 ? 6.010 4.976 -8.929 1.00 74.62 96 LYS A O 1
ATOM 753 N N . PHE A 1 97 ? 6.773 2.900 -8.642 1.00 91.62 97 PHE A N 1
ATOM 754 C CA . PHE A 1 97 ? 8.155 3.247 -8.965 1.00 91.62 97 PHE A CA 1
ATOM 755 C C . PHE A 1 97 ? 8.338 3.634 -10.444 1.00 91.62 97 PHE A C 1
ATOM 757 O O . PHE A 1 97 ? 8.730 4.751 -10.784 1.00 91.62 97 PHE A O 1
ATOM 764 N N . MET A 1 98 ? 8.008 2.721 -11.359 1.00 95.19 98 MET A N 1
ATOM 765 C CA . MET A 1 98 ? 8.113 2.946 -12.802 1.00 95.19 98 MET A CA 1
ATOM 766 C C . MET A 1 98 ? 7.007 3.850 -13.338 1.00 95.19 98 MET A C 1
ATOM 768 O O . MET A 1 98 ? 7.232 4.531 -14.338 1.00 95.19 98 MET A O 1
ATOM 772 N N . SER A 1 99 ? 5.834 3.886 -12.698 1.00 94.31 99 SER A N 1
ATOM 773 C CA . SER A 1 99 ? 4.774 4.840 -13.037 1.00 94.31 99 SER A CA 1
ATOM 774 C C . SER A 1 99 ? 5.239 6.278 -12.781 1.00 94.31 99 SER A C 1
ATOM 776 O O . SER A 1 99 ? 5.136 7.101 -13.693 1.00 94.31 99 SER A O 1
ATOM 778 N N . ALA A 1 100 ? 5.858 6.562 -11.627 1.00 93.88 100 ALA A N 1
ATOM 779 C CA . ALA A 1 100 ? 6.463 7.864 -11.338 1.00 93.88 100 ALA A CA 1
ATOM 780 C C . ALA A 1 100 ? 7.612 8.200 -12.298 1.00 93.88 100 ALA A C 1
ATOM 782 O O . ALA A 1 100 ? 7.647 9.302 -12.855 1.00 93.88 100 ALA A O 1
ATOM 783 N N . LEU A 1 101 ? 8.507 7.242 -12.567 1.00 95.50 101 LEU A N 1
ATOM 784 C CA . LEU A 1 101 ? 9.610 7.421 -13.513 1.00 95.50 101 LEU A CA 1
ATOM 785 C C . LEU A 1 101 ? 9.105 7.783 -14.921 1.00 95.50 101 LEU A C 1
ATOM 787 O O . LEU A 1 101 ? 9.607 8.710 -15.557 1.00 95.50 101 LEU A O 1
ATOM 791 N N . VAL A 1 102 ? 8.101 7.064 -15.427 1.00 95.88 102 VAL A N 1
ATOM 792 C CA . VAL A 1 102 ? 7.565 7.290 -16.774 1.00 95.88 102 VAL A CA 1
ATOM 793 C C . VAL A 1 102 ? 6.727 8.560 -16.850 1.00 95.88 102 VAL A C 1
ATOM 795 O O . VAL A 1 102 ? 6.873 9.313 -17.813 1.00 95.88 102 VAL A O 1
ATOM 798 N N . TYR A 1 103 ? 5.889 8.840 -15.854 1.00 94.38 103 TYR A N 1
ATOM 799 C CA . TYR A 1 103 ? 5.087 10.061 -15.838 1.00 94.38 103 TYR A CA 1
ATOM 800 C C . TYR A 1 103 ? 5.973 11.316 -15.821 1.00 94.38 103 TYR A C 1
ATOM 802 O O . TYR A 1 103 ? 5.785 12.214 -16.642 1.00 94.38 103 TYR A O 1
ATOM 810 N N . ASN A 1 104 ? 6.988 11.347 -14.951 1.00 94.00 104 ASN A N 1
ATOM 811 C CA . ASN A 1 104 ? 7.805 12.542 -14.726 1.00 94.00 104 ASN A CA 1
ATOM 812 C C . ASN A 1 104 ? 9.027 12.642 -15.652 1.00 94.00 104 ASN A C 1
ATOM 814 O O . ASN A 1 104 ? 9.460 13.745 -15.990 1.00 94.00 104 ASN A O 1
ATOM 818 N N . HIS A 1 105 ? 9.589 11.510 -16.093 1.00 95.94 105 HIS A N 1
ATOM 819 C CA . HIS A 1 105 ? 10.906 11.487 -16.739 1.00 95.94 105 HIS A CA 1
ATOM 820 C C . HIS A 1 105 ? 10.965 10.731 -18.070 1.00 95.94 105 HIS A C 1
ATOM 822 O O . HIS A 1 105 ? 12.035 10.713 -18.684 1.00 95.94 105 HIS A O 1
ATOM 828 N N . ALA A 1 106 ? 9.856 10.192 -18.603 1.00 91.81 106 ALA A N 1
ATOM 829 C CA . ALA A 1 106 ? 9.887 9.519 -19.909 1.00 91.81 106 ALA A CA 1
ATOM 830 C C . ALA A 1 106 ? 10.435 10.419 -21.023 1.00 91.81 106 ALA A C 1
ATOM 832 O O . ALA A 1 106 ? 11.201 9.945 -21.846 1.00 91.81 106 ALA A O 1
ATOM 833 N N . GLY A 1 107 ? 10.137 11.722 -21.028 1.00 93.56 107 GLY A N 1
ATOM 834 C CA . GLY A 1 107 ? 10.689 12.638 -22.036 1.00 93.56 107 GLY A CA 1
ATOM 835 C C . GLY A 1 107 ? 12.225 12.662 -22.082 1.00 93.56 107 GLY A C 1
ATOM 836 O O . GLY A 1 107 ? 12.797 12.806 -23.156 1.00 93.56 107 GLY A O 1
ATOM 837 N N . ARG A 1 108 ? 12.885 12.471 -20.932 1.00 96.25 108 ARG A N 1
ATOM 838 C CA . ARG A 1 108 ? 14.349 12.379 -20.807 1.00 96.25 108 ARG A CA 1
ATOM 839 C C . ARG A 1 108 ? 14.863 10.958 -21.046 1.00 96.25 108 ARG A C 1
ATOM 841 O O . ARG A 1 108 ? 15.925 10.789 -21.630 1.00 96.25 108 ARG A O 1
ATOM 848 N N . LEU A 1 109 ? 14.143 9.952 -20.552 1.00 97.19 109 LEU A N 1
ATOM 849 C CA . LEU A 1 109 ? 14.615 8.566 -20.494 1.00 97.19 109 LEU A CA 1
ATOM 850 C C . LEU A 1 109 ? 14.185 7.705 -21.686 1.00 97.19 109 LEU A C 1
ATOM 852 O O . LEU A 1 109 ? 14.647 6.574 -21.797 1.00 97.19 109 LEU A O 1
ATOM 856 N N . ILE A 1 110 ? 13.305 8.190 -22.564 1.00 97.44 110 ILE A N 1
ATOM 857 C CA . ILE A 1 110 ? 12.650 7.361 -23.585 1.00 97.44 110 ILE A CA 1
ATOM 858 C C . ILE A 1 110 ? 13.635 6.619 -24.491 1.00 97.44 110 ILE A C 1
ATOM 860 O O . ILE A 1 110 ? 13.467 5.420 -24.692 1.00 97.44 110 ILE A O 1
ATOM 864 N N . ASP A 1 111 ? 14.686 7.282 -24.974 1.00 98.19 111 ASP A N 1
ATOM 865 C CA . ASP A 1 111 ? 15.662 6.654 -25.873 1.00 98.19 111 ASP A CA 1
ATOM 866 C C . ASP A 1 111 ? 16.433 5.535 -25.156 1.00 98.19 111 ASP A C 1
ATOM 868 O O . ASP A 1 111 ? 16.697 4.475 -25.724 1.00 98.19 111 ASP A O 1
ATOM 872 N N . ARG A 1 112 ? 16.733 5.741 -23.869 1.00 98.00 112 ARG A N 1
ATOM 873 C CA . ARG A 1 112 ? 17.370 4.737 -23.015 1.00 98.00 112 ARG A CA 1
ATOM 874 C C . ARG A 1 112 ? 16.428 3.563 -22.740 1.00 98.00 112 ARG A C 1
ATOM 876 O O . ARG A 1 112 ? 16.844 2.418 -22.864 1.00 98.00 112 ARG A O 1
ATOM 883 N N . ILE A 1 113 ? 15.161 3.830 -22.423 1.00 98.06 113 ILE A N 1
ATOM 884 C CA . ILE A 1 113 ? 14.142 2.791 -22.210 1.00 98.06 113 ILE A CA 1
ATOM 885 C C . ILE A 1 113 ? 13.964 1.944 -23.476 1.00 98.06 113 ILE A C 1
ATOM 887 O O . ILE A 1 113 ? 13.919 0.720 -23.383 1.00 98.06 113 ILE A O 1
ATOM 891 N N . GLU A 1 114 ? 13.894 2.568 -24.654 1.00 98.31 114 GLU A N 1
ATOM 892 C CA . GLU A 1 114 ? 13.790 1.860 -25.935 1.00 98.31 114 GLU A CA 1
ATOM 893 C C . GLU A 1 114 ? 15.026 0.989 -26.212 1.00 98.31 114 GLU A C 1
ATOM 895 O O . GLU A 1 114 ? 14.879 -0.164 -26.627 1.00 98.31 114 GLU A O 1
ATOM 900 N N . ALA A 1 115 ? 16.231 1.500 -25.934 1.00 98.25 115 ALA A N 1
ATOM 901 C CA . ALA A 1 115 ? 17.473 0.748 -26.098 1.00 98.25 115 ALA A CA 1
ATOM 902 C C . ALA A 1 115 ? 17.535 -0.484 -25.176 1.00 98.25 115 ALA A C 1
ATOM 904 O O . ALA A 1 115 ? 17.796 -1.593 -25.645 1.00 98.25 115 ALA A O 1
ATOM 905 N N . GLU A 1 116 ? 17.231 -0.318 -23.888 1.00 98.12 116 GLU A N 1
ATOM 906 C CA . GLU A 1 116 ? 17.205 -1.417 -22.913 1.00 98.12 116 GLU A CA 1
ATOM 907 C C . GLU A 1 116 ? 16.119 -2.450 -23.254 1.00 98.12 116 GLU A C 1
ATOM 909 O O . GLU A 1 116 ? 16.325 -3.666 -23.178 1.00 98.12 116 GLU A O 1
ATOM 914 N N . ALA A 1 117 ? 14.950 -1.984 -23.700 1.00 98.06 117 ALA A N 1
ATOM 915 C CA . ALA A 1 117 ? 13.823 -2.845 -24.038 1.00 98.06 117 ALA A CA 1
ATOM 916 C C . ALA A 1 117 ? 14.078 -3.720 -25.270 1.00 98.06 117 ALA A C 1
ATOM 918 O O . ALA A 1 117 ? 13.434 -4.763 -25.398 1.00 98.06 117 ALA A O 1
ATOM 919 N N . ALA A 1 118 ? 15.016 -3.362 -26.154 1.00 97.06 118 ALA A N 1
ATOM 920 C CA . ALA A 1 118 ? 15.352 -4.173 -27.325 1.00 97.06 118 ALA A CA 1
ATOM 921 C C . ALA A 1 118 ? 15.816 -5.587 -26.923 1.00 97.06 118 ALA A C 1
ATOM 923 O O . ALA A 1 118 ? 15.360 -6.584 -27.489 1.00 97.06 118 ALA A O 1
ATOM 924 N N . GLY A 1 119 ? 16.654 -5.685 -25.886 1.00 95.12 119 GLY A N 1
ATOM 925 C CA . GLY A 1 119 ? 17.173 -6.953 -25.361 1.00 95.12 119 GLY A CA 1
ATOM 926 C C . GLY A 1 119 ? 16.407 -7.516 -24.161 1.00 95.12 119 GLY A C 1
ATOM 927 O O . GLY A 1 119 ? 16.565 -8.690 -23.833 1.00 95.12 119 GLY A O 1
ATOM 928 N N . ASN A 1 120 ? 15.562 -6.716 -23.505 1.00 98.00 120 ASN A N 1
ATOM 929 C CA . ASN A 1 120 ? 15.001 -7.062 -22.202 1.00 98.00 120 ASN A CA 1
ATOM 930 C C . ASN A 1 120 ? 13.494 -7.366 -22.258 1.00 98.00 120 ASN A C 1
ATOM 932 O O . ASN A 1 120 ? 12.649 -6.475 -22.167 1.00 98.00 120 ASN A O 1
ATOM 936 N N . ALA A 1 121 ? 13.142 -8.653 -22.348 1.00 98.25 121 ALA A N 1
ATOM 937 C CA . ALA A 1 121 ? 11.744 -9.098 -22.355 1.00 98.25 121 ALA A CA 1
ATOM 938 C C . ALA A 1 121 ? 10.987 -8.752 -21.061 1.00 98.25 121 ALA A C 1
ATOM 940 O O . ALA A 1 121 ? 9.796 -8.457 -21.111 1.00 98.25 121 ALA A O 1
ATOM 941 N N . ARG A 1 122 ? 11.671 -8.747 -19.910 1.00 98.19 122 ARG A N 1
ATOM 942 C CA . ARG A 1 122 ? 11.055 -8.410 -18.619 1.00 98.19 122 ARG A CA 1
ATOM 943 C C . ARG A 1 122 ? 10.757 -6.915 -18.516 1.00 98.19 122 ARG A C 1
ATOM 945 O O . ARG A 1 122 ? 9.735 -6.546 -17.951 1.00 98.19 122 ARG A O 1
ATOM 952 N N . LEU A 1 123 ? 11.593 -6.063 -19.111 1.00 98.50 123 LEU A N 1
ATOM 953 C CA . LEU A 1 123 ? 11.286 -4.639 -19.236 1.00 98.50 123 LEU A CA 1
ATOM 954 C C . LEU A 1 123 ? 10.076 -4.424 -20.147 1.00 98.50 123 LEU A C 1
ATOM 956 O O . LEU A 1 123 ? 9.158 -3.722 -19.749 1.00 98.50 123 LEU A O 1
ATOM 960 N N . ARG A 1 124 ? 10.020 -5.068 -21.321 1.00 98.62 124 ARG A N 1
ATOM 961 C CA . ARG A 1 124 ? 8.845 -4.985 -22.212 1.00 98.62 124 ARG A CA 1
ATOM 962 C C . ARG A 1 124 ? 7.553 -5.416 -21.516 1.00 98.62 124 ARG A C 1
ATOM 964 O O . ARG A 1 124 ? 6.549 -4.719 -21.627 1.00 98.62 124 ARG A O 1
ATOM 971 N N . TRP A 1 125 ? 7.603 -6.509 -20.755 1.00 98.50 125 TRP A N 1
ATOM 972 C CA . TRP A 1 125 ? 6.505 -6.961 -19.895 1.00 98.50 125 TRP A CA 1
ATOM 973 C C . TRP A 1 125 ? 6.090 -5.885 -18.882 1.00 98.50 125 TRP A C 1
ATOM 975 O O . TRP A 1 125 ? 4.924 -5.508 -18.848 1.00 98.50 125 TRP A O 1
ATOM 985 N N . LEU A 1 126 ? 7.030 -5.306 -18.128 1.00 98.00 126 LEU A N 1
ATOM 986 C CA . LEU A 1 126 ? 6.714 -4.256 -17.154 1.00 98.00 126 LEU A CA 1
ATOM 987 C C . LEU A 1 126 ? 6.161 -2.982 -17.817 1.00 98.00 126 LEU A C 1
ATOM 989 O O . LEU A 1 126 ? 5.249 -2.354 -17.286 1.00 98.00 126 LEU A O 1
ATOM 993 N N . LEU A 1 127 ? 6.660 -2.611 -19.001 1.00 98.19 127 LEU A N 1
ATOM 994 C CA . LEU A 1 127 ? 6.129 -1.489 -19.784 1.00 98.19 127 LEU A CA 1
ATOM 995 C C . LEU A 1 127 ? 4.664 -1.706 -20.191 1.00 98.19 127 LEU A C 1
ATOM 997 O O . LEU A 1 127 ? 3.934 -0.723 -20.321 1.00 98.19 127 LEU A O 1
ATOM 1001 N N . GLY A 1 128 ? 4.220 -2.962 -20.328 1.00 97.38 128 GLY A N 1
ATOM 1002 C CA . GLY A 1 128 ? 2.811 -3.329 -20.511 1.00 97.38 128 GLY A CA 1
ATOM 1003 C C . GLY A 1 128 ? 1.904 -2.789 -19.406 1.00 97.38 128 GLY A C 1
ATOM 1004 O O . GLY A 1 128 ? 0.784 -2.372 -19.682 1.00 97.38 128 GLY A O 1
ATOM 1005 N N . ALA A 1 129 ? 2.421 -2.697 -18.180 1.00 95.38 129 ALA A N 1
ATOM 1006 C CA . ALA A 1 129 ? 1.714 -2.128 -17.042 1.00 95.38 129 ALA A CA 1
ATOM 1007 C C . ALA A 1 129 ? 1.640 -0.601 -17.081 1.00 95.38 129 ALA A C 1
ATOM 1009 O O . ALA A 1 129 ? 0.649 -0.032 -16.630 1.00 95.38 129 ALA A O 1
ATOM 1010 N N . ILE A 1 130 ? 2.702 0.067 -17.560 1.00 95.62 130 ILE A N 1
ATOM 1011 C CA . ILE A 1 130 ? 2.926 1.489 -17.257 1.00 95.62 130 ILE A CA 1
ATOM 1012 C C . ILE A 1 130 ? 2.967 2.447 -18.454 1.00 95.62 130 ILE A C 1
ATOM 1014 O O . ILE A 1 130 ? 2.977 3.660 -18.256 1.00 95.62 130 ILE A O 1
ATOM 1018 N N . HIS A 1 131 ? 2.961 1.975 -19.703 1.00 95.31 131 HIS A N 1
ATOM 1019 C CA . HIS A 1 131 ? 3.137 2.853 -20.874 1.00 95.31 131 HIS A CA 1
ATOM 1020 C C . HIS A 1 131 ? 2.107 4.005 -20.957 1.00 95.31 131 HIS A C 1
ATOM 1022 O O . HIS A 1 131 ? 2.403 5.084 -21.475 1.00 95.31 131 HIS A O 1
ATOM 1028 N N . TRP A 1 132 ? 0.897 3.809 -20.423 1.00 92.75 132 TRP A N 1
ATOM 1029 C CA . TRP A 1 132 ? -0.191 4.795 -20.407 1.00 92.75 132 TRP A CA 1
ATOM 1030 C C . TRP A 1 132 ? -0.012 5.922 -19.372 1.00 92.75 132 TRP A C 1
ATOM 1032 O O . TRP A 1 132 ? -0.761 6.915 -19.409 1.00 92.75 132 TRP A O 1
ATOM 1042 N N . TRP A 1 133 ? 0.978 5.800 -18.482 1.00 93.38 133 TRP A N 1
ATOM 1043 C CA . TRP A 1 133 ? 1.396 6.856 -17.558 1.00 93.38 133 TRP A CA 1
ATOM 1044 C C . TRP A 1 133 ? 2.231 7.939 -18.229 1.00 93.38 133 TRP A C 1
ATOM 1046 O O . TRP A 1 133 ? 2.348 9.016 -17.668 1.00 93.38 133 TRP A O 1
ATOM 1056 N N . ALA A 1 134 ? 2.772 7.727 -19.431 1.00 94.12 134 ALA A N 1
ATOM 1057 C CA . ALA A 1 134 ? 3.572 8.769 -20.066 1.00 94.12 134 ALA A CA 1
ATOM 1058 C C . ALA A 1 134 ? 2.750 10.062 -20.278 1.00 94.12 134 ALA A C 1
ATOM 1060 O O . ALA A 1 134 ? 1.559 9.986 -20.594 1.00 94.12 134 ALA A O 1
ATOM 1061 N N . PRO A 1 135 ? 3.344 11.258 -20.138 1.00 92.19 135 PRO A N 1
ATOM 1062 C CA . PRO A 1 135 ? 2.574 12.502 -20.073 1.00 92.19 135 PRO A CA 1
ATOM 1063 C C . PRO A 1 135 ? 2.027 12.945 -21.440 1.00 92.19 135 PRO A C 1
ATOM 1065 O O . PRO A 1 135 ? 1.005 13.624 -21.516 1.00 92.19 135 PRO A O 1
ATOM 1068 N N . SER A 1 136 ? 2.659 12.534 -22.546 1.00 93.81 136 SER A N 1
ATOM 1069 C CA . SER A 1 136 ? 2.260 12.922 -23.904 1.00 93.81 136 SER A CA 1
ATOM 1070 C C . SER A 1 136 ? 1.759 11.735 -24.729 1.00 93.81 136 SER A C 1
ATOM 1072 O O . SER A 1 136 ? 2.149 10.588 -24.514 1.00 93.81 136 SER A O 1
ATOM 1074 N N . ARG A 1 137 ? 0.894 12.006 -25.717 1.00 94.62 137 ARG A N 1
ATOM 1075 C CA . ARG A 1 137 ? 0.404 10.976 -26.654 1.00 94.62 137 ARG A CA 1
ATOM 1076 C C . ARG A 1 137 ? 1.540 10.311 -27.435 1.00 94.62 137 ARG A C 1
ATOM 1078 O O . ARG A 1 137 ? 1.472 9.111 -27.669 1.00 94.62 137 ARG A O 1
ATOM 1085 N N . ASP A 1 138 ? 2.562 11.082 -27.800 1.00 96.88 138 ASP A N 1
ATOM 1086 C CA . ASP A 1 138 ? 3.740 10.574 -28.504 1.00 96.88 138 ASP A CA 1
ATOM 1087 C C . ASP A 1 138 ? 4.521 9.578 -27.639 1.00 96.88 138 ASP A C 1
ATOM 1089 O O . ASP A 1 138 ? 4.726 8.437 -28.046 1.00 96.88 138 ASP A O 1
ATOM 1093 N N . LEU A 1 139 ? 4.843 9.950 -26.396 1.00 96.88 139 LEU A N 1
ATOM 1094 C CA . LEU A 1 139 ? 5.561 9.065 -25.475 1.00 96.88 139 LEU A CA 1
ATOM 1095 C C . LEU A 1 139 ? 4.757 7.795 -25.165 1.00 96.88 139 LEU A C 1
ATOM 1097 O O . LEU A 1 139 ? 5.321 6.702 -25.166 1.00 96.88 139 LEU A O 1
ATOM 1101 N N . LYS A 1 140 ? 3.432 7.913 -24.982 1.00 96.81 140 LYS A N 1
ATOM 1102 C CA . LYS A 1 140 ? 2.546 6.746 -24.825 1.00 96.81 140 LYS A CA 1
ATOM 1103 C C . LYS A 1 140 ? 2.633 5.815 -26.031 1.00 96.81 140 LYS A C 1
ATOM 1105 O O . LYS A 1 140 ? 2.743 4.608 -25.848 1.00 96.81 140 LYS A O 1
ATOM 1110 N N . ALA A 1 141 ? 2.588 6.359 -27.248 1.00 97.62 141 ALA A N 1
ATOM 1111 C CA . ALA A 1 141 ? 2.671 5.572 -28.475 1.00 97.62 141 ALA A CA 1
ATOM 1112 C C . ALA A 1 141 ? 4.046 4.908 -28.635 1.00 97.62 141 ALA A C 1
ATOM 1114 O O . ALA A 1 141 ? 4.124 3.744 -29.022 1.00 97.62 141 ALA A O 1
ATOM 1115 N N . ARG A 1 142 ? 5.133 5.613 -28.299 1.00 98.00 142 ARG A N 1
ATOM 1116 C CA . ARG A 1 142 ? 6.493 5.060 -28.322 1.00 98.00 142 ARG A CA 1
ATOM 1117 C C . ARG A 1 142 ? 6.632 3.866 -27.382 1.00 98.00 142 ARG A C 1
ATOM 1119 O O . ARG A 1 142 ? 7.008 2.794 -27.845 1.00 98.00 142 ARG A O 1
ATOM 1126 N N . LEU A 1 143 ? 6.239 4.028 -26.118 1.00 97.94 143 LEU A N 1
ATOM 1127 C CA . LEU A 1 143 ? 6.291 2.957 -25.121 1.00 97.94 143 LEU A CA 1
ATOM 1128 C C . LEU A 1 143 ? 5.338 1.801 -25.460 1.00 97.94 143 LEU A C 1
ATOM 1130 O O . LEU A 1 143 ? 5.726 0.645 -25.341 1.00 97.94 143 LEU A O 1
ATOM 1134 N N . ALA A 1 144 ? 4.130 2.085 -25.956 1.00 97.94 144 ALA A N 1
ATOM 1135 C CA . ALA A 1 144 ? 3.173 1.049 -26.349 1.00 97.94 144 ALA A CA 1
ATOM 1136 C C . ALA A 1 144 ? 3.704 0.131 -27.466 1.00 97.94 144 ALA A C 1
ATOM 1138 O O . ALA A 1 144 ? 3.388 -1.051 -27.478 1.00 97.94 144 ALA A O 1
ATOM 1139 N N . ARG A 1 145 ? 4.537 0.638 -28.390 1.00 98.12 145 ARG A N 1
ATOM 1140 C CA . ARG A 1 145 ? 5.123 -0.180 -29.474 1.00 98.12 145 ARG A CA 1
ATOM 1141 C C . ARG A 1 145 ? 6.092 -1.255 -28.982 1.00 98.12 145 ARG A C 1
ATOM 1143 O O . ARG A 1 145 ? 6.312 -2.226 -29.698 1.00 98.12 145 ARG A O 1
ATOM 1150 N N . ILE A 1 146 ? 6.702 -1.053 -27.818 1.00 98.00 146 ILE A N 1
ATOM 1151 C CA . ILE A 1 146 ? 7.683 -1.979 -27.236 1.00 98.00 146 ILE A CA 1
ATOM 1152 C C . ILE A 1 146 ? 7.125 -2.748 -26.036 1.00 98.00 146 ILE A C 1
ATOM 1154 O O . ILE A 1 146 ? 7.748 -3.708 -25.590 1.00 98.00 146 ILE A O 1
ATOM 1158 N N . ALA A 1 147 ? 5.980 -2.328 -25.505 1.00 98.31 147 ALA A N 1
ATOM 1159 C CA . ALA A 1 147 ? 5.332 -2.942 -24.362 1.00 98.31 147 ALA A CA 1
ATOM 1160 C C . ALA A 1 147 ? 4.68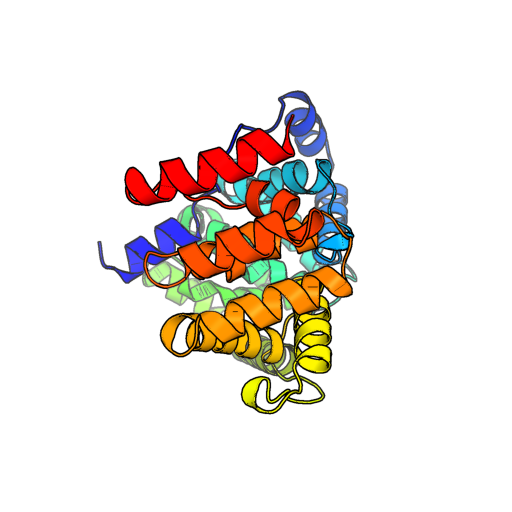8 -4.290 -24.723 1.00 98.31 147 ALA A C 1
ATOM 1162 O O . ALA A 1 147 ? 4.077 -4.442 -25.779 1.00 98.31 147 ALA A O 1
ATOM 1163 N N . ASP A 1 148 ? 4.775 -5.249 -23.806 1.00 98.25 148 ASP A N 1
ATOM 1164 C CA . ASP A 1 148 ? 4.047 -6.517 -23.870 1.00 98.25 148 ASP A CA 1
ATOM 1165 C C . ASP A 1 148 ? 2.851 -6.467 -22.910 1.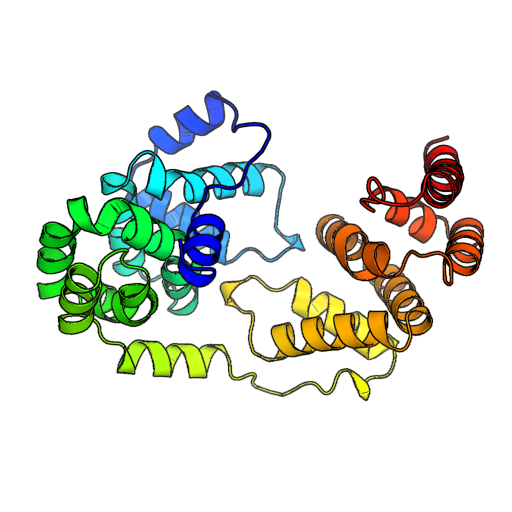00 98.25 148 ASP A C 1
ATOM 1167 O O . ASP A 1 148 ? 2.848 -7.067 -21.832 1.00 98.25 148 ASP A O 1
ATOM 1171 N N . GLU A 1 149 ? 1.839 -5.676 -23.283 1.00 97.69 149 GLU A N 1
ATOM 1172 C CA . GLU A 1 149 ? 0.615 -5.523 -22.484 1.00 97.69 149 GLU A CA 1
ATOM 1173 C C . GLU A 1 149 ? -0.121 -6.860 -22.331 1.00 97.69 149 GLU A C 1
ATOM 1175 O O . GLU A 1 149 ? -0.629 -7.160 -21.255 1.00 97.69 149 GLU A O 1
ATOM 1180 N N . GLY A 1 150 ? -0.136 -7.700 -23.370 1.00 98.25 150 GLY A N 1
ATOM 1181 C CA . GLY A 1 150 ? -0.805 -8.999 -23.325 1.00 98.25 150 GLY A CA 1
ATOM 1182 C C . GLY A 1 150 ? -0.235 -9.915 -22.241 1.00 98.25 150 GLY A C 1
ATOM 1183 O O . GLY A 1 150 ? -0.996 -10.454 -21.434 1.00 98.25 150 GLY A O 1
ATOM 1184 N N . ALA A 1 151 ? 1.094 -10.057 -22.182 1.00 97.88 151 ALA A N 1
ATOM 1185 C CA . ALA A 1 151 ? 1.738 -10.858 -21.145 1.00 97.88 151 ALA A CA 1
ATOM 1186 C C . ALA A 1 151 ? 1.552 -10.249 -19.748 1.00 97.88 151 ALA A C 1
ATOM 1188 O O . ALA A 1 151 ? 1.272 -10.985 -18.801 1.00 97.88 151 ALA A O 1
ATOM 1189 N N . TRP A 1 152 ? 1.651 -8.920 -19.615 1.00 97.62 152 TRP A N 1
ATOM 1190 C CA . TRP A 1 152 ? 1.392 -8.250 -18.338 1.00 97.62 152 TRP A CA 1
ATOM 1191 C C . TRP A 1 152 ? -0.026 -8.520 -17.828 1.00 97.62 152 TRP A C 1
ATOM 1193 O O . TRP A 1 152 ? -0.196 -8.965 -16.696 1.00 97.62 152 TRP A O 1
ATOM 1203 N N . ARG A 1 153 ? -1.045 -8.307 -18.669 1.00 97.19 153 ARG A N 1
ATOM 1204 C CA . ARG A 1 153 ? -2.460 -8.488 -18.310 1.00 97.19 153 ARG A CA 1
ATOM 1205 C C . ARG A 1 153 ? -2.780 -9.918 -17.896 1.00 97.19 153 ARG A C 1
ATOM 1207 O O . ARG A 1 153 ? -3.579 -10.121 -16.986 1.00 97.19 153 ARG A O 1
ATOM 1214 N N . ALA A 1 154 ? -2.161 -10.907 -18.540 1.00 97.81 154 ALA A N 1
ATOM 1215 C CA . ALA A 1 154 ? -2.327 -12.305 -18.159 1.00 97.81 154 ALA A CA 1
ATOM 1216 C C . ALA A 1 154 ? -1.793 -12.576 -16.741 1.00 97.81 154 ALA A C 1
ATOM 1218 O O . ALA A 1 154 ? -2.458 -13.241 -15.947 1.00 97.81 154 ALA A O 1
ATOM 1219 N N . ASP A 1 155 ? -0.622 -12.030 -16.410 1.00 97.00 155 ASP A N 1
ATOM 1220 C CA . ASP A 1 155 ? -0.027 -12.169 -15.079 1.00 97.00 155 ASP A CA 1
ATOM 1221 C C . ASP A 1 155 ? -0.768 -11.346 -14.013 1.00 97.00 155 ASP A C 1
ATOM 1223 O O . ASP A 1 155 ? -0.934 -11.814 -12.889 1.00 97.00 155 ASP A O 1
ATOM 1227 N N . GLU A 1 156 ? -1.267 -10.160 -14.365 1.00 95.50 156 GLU A N 1
ATOM 1228 C CA . GLU A 1 156 ? -2.126 -9.330 -13.513 1.00 95.50 156 GLU A CA 1
ATOM 1229 C C . GLU A 1 156 ? -3.423 -10.055 -13.153 1.00 95.50 156 GLU A C 1
ATOM 1231 O O . GLU A 1 156 ? -3.750 -10.169 -11.973 1.00 95.50 156 GLU A O 1
ATOM 1236 N N . ALA A 1 157 ? -4.106 -10.641 -14.138 1.00 96.62 157 ALA A N 1
ATOM 1237 C CA . ALA A 1 157 ? -5.302 -11.444 -13.902 1.00 96.62 157 ALA A CA 1
ATOM 1238 C C . ALA A 1 157 ? -5.009 -12.684 -13.040 1.00 96.62 157 ALA A C 1
ATOM 1240 O O . ALA A 1 157 ? -5.807 -13.045 -12.173 1.00 96.62 157 ALA A O 1
ATOM 1241 N N . ALA A 1 158 ? -3.861 -13.335 -13.248 1.00 95.69 158 ALA A N 1
ATOM 1242 C CA . ALA A 1 158 ? -3.448 -14.480 -12.441 1.00 95.69 158 ALA A CA 1
ATOM 1243 C C . ALA A 1 158 ? -3.104 -14.087 -10.994 1.00 95.69 158 ALA A C 1
ATOM 1245 O O . ALA A 1 158 ? -3.416 -14.841 -10.075 1.00 95.69 158 ALA A O 1
ATOM 1246 N N . ARG A 1 159 ? -2.480 -12.920 -10.777 1.00 94.25 159 ARG A N 1
ATOM 1247 C CA . ARG A 1 159 ? -2.235 -12.362 -9.438 1.00 94.25 159 ARG A CA 1
ATOM 1248 C C . ARG A 1 159 ? -3.551 -12.064 -8.726 1.00 94.25 159 ARG A C 1
ATOM 1250 O O . ARG A 1 159 ? -3.693 -12.435 -7.569 1.00 94.25 159 ARG A O 1
ATOM 1257 N N . ASP A 1 160 ? -4.480 -11.416 -9.423 1.00 94.88 160 ASP A N 1
ATOM 1258 C CA . ASP A 1 160 ? -5.741 -10.939 -8.853 1.00 94.88 160 ASP A CA 1
ATOM 1259 C C . ASP A 1 160 ? -6.760 -12.061 -8.599 1.00 94.88 160 ASP A C 1
ATOM 1261 O O . ASP A 1 160 ? -7.709 -11.880 -7.844 1.00 94.88 160 ASP A O 1
ATOM 1265 N N . THR A 1 161 ? -6.576 -13.245 -9.191 1.00 96.31 161 THR A N 1
ATOM 1266 C CA . THR A 1 161 ? -7.494 -14.377 -9.007 1.00 96.31 161 THR A CA 1
ATOM 1267 C C . THR A 1 161 ? -7.173 -15.152 -7.720 1.00 96.31 161 THR A C 1
ATOM 1269 O O . THR A 1 161 ? -6.187 -15.895 -7.693 1.00 96.31 161 THR A O 1
ATOM 1272 N N . PRO A 1 162 ? -8.016 -15.075 -6.671 1.00 93.94 162 PRO A N 1
ATOM 1273 C CA . PRO A 1 162 ? -7.801 -15.845 -5.454 1.00 93.94 162 PRO A CA 1
ATOM 1274 C C . PRO A 1 162 ? -8.089 -17.332 -5.680 1.00 93.94 162 PRO A C 1
ATOM 1276 O O . PRO A 1 162 ? -8.964 -17.702 -6.467 1.00 93.94 162 PRO A O 1
ATOM 1279 N N . GLY A 1 163 ? -7.424 -18.199 -4.910 1.00 91.81 163 GLY A N 1
ATOM 1280 C CA . GLY A 1 163 ? -7.722 -19.639 -4.906 1.00 91.81 163 GLY A CA 1
ATOM 1281 C C . GLY A 1 163 ? -9.133 -19.964 -4.394 1.00 91.81 163 GLY A C 1
ATOM 1282 O O . GLY A 1 163 ? -9.745 -20.937 -4.829 1.00 91.81 163 GLY A O 1
ATOM 1283 N N . MET A 1 164 ? -9.667 -19.127 -3.501 1.00 94.00 164 MET A N 1
ATOM 1284 C CA . MET A 1 164 ? -11.044 -19.183 -3.014 1.00 94.00 164 MET A CA 1
ATOM 1285 C C . MET A 1 164 ? -11.554 -17.759 -2.795 1.00 94.00 164 MET A C 1
ATOM 1287 O O . MET A 1 164 ? -10.901 -16.966 -2.119 1.00 94.00 164 MET A O 1
ATOM 1291 N N . ARG A 1 165 ? -12.720 -17.435 -3.363 1.00 96.44 165 ARG A N 1
ATOM 1292 C CA . ARG A 1 165 ? -13.381 -16.144 -3.132 1.00 96.44 165 ARG A CA 1
ATOM 1293 C C . ARG A 1 165 ? -14.098 -16.149 -1.789 1.00 96.44 165 ARG A C 1
ATOM 1295 O O . ARG A 1 165 ? -14.795 -17.113 -1.477 1.00 96.44 165 ARG A O 1
ATOM 1302 N N . ILE A 1 166 ? -13.938 -15.071 -1.033 1.00 97.44 166 ILE A N 1
ATOM 1303 C CA . ILE A 1 166 ? -14.556 -14.902 0.281 1.00 97.44 166 ILE A CA 1
ATOM 1304 C C . ILE A 1 166 ? -15.808 -14.034 0.135 1.00 97.44 166 ILE A C 1
ATOM 1306 O O . ILE A 1 166 ? -15.744 -12.924 -0.387 1.00 97.44 166 ILE A O 1
ATOM 1310 N N . ASP A 1 167 ? -16.947 -14.532 0.615 1.00 97.38 167 ASP A N 1
ATOM 1311 C CA . ASP A 1 167 ? -18.149 -13.717 0.801 1.00 97.38 167 ASP A CA 1
ATOM 1312 C C . ASP A 1 167 ? -18.147 -13.131 2.217 1.00 97.38 167 ASP A C 1
ATOM 1314 O O . ASP A 1 167 ? -18.658 -13.736 3.160 1.00 97.38 167 ASP A O 1
ATOM 1318 N N . PHE A 1 168 ? -17.540 -11.951 2.370 1.00 97.88 168 PHE A N 1
ATOM 1319 C CA . PHE A 1 168 ? -17.414 -11.272 3.665 1.00 97.88 168 PHE A CA 1
ATOM 1320 C C . PHE A 1 168 ? -18.767 -10.957 4.314 1.00 97.88 168 PHE A C 1
ATOM 1322 O O . PHE A 1 168 ? -18.875 -10.959 5.540 1.00 97.88 168 PHE A O 1
ATOM 1329 N N . SER A 1 169 ? -19.813 -10.744 3.511 1.00 95.62 169 SER A N 1
ATOM 1330 C CA . SER A 1 169 ? -21.149 -10.417 4.015 1.00 95.62 169 SER A CA 1
ATOM 1331 C C . SER A 1 169 ? -21.808 -11.592 4.744 1.00 95.62 169 SER A C 1
ATOM 1333 O O . SER A 1 169 ? -22.543 -11.389 5.718 1.00 95.62 169 SER A O 1
ATOM 1335 N N . ALA A 1 170 ? -21.487 -12.813 4.304 1.00 96.81 170 ALA A N 1
ATOM 1336 C CA . ALA A 1 170 ? -21.996 -14.064 4.848 1.00 96.81 170 ALA A CA 1
ATOM 1337 C C . ALA A 1 170 ? -21.162 -14.615 6.016 1.00 96.81 170 ALA A C 1
ATOM 1339 O O . ALA A 1 170 ? -21.608 -15.546 6.691 1.00 96.81 170 ALA A O 1
ATOM 1340 N N . LEU A 1 171 ? -19.966 -14.070 6.271 1.00 98.00 171 LEU A N 1
ATOM 1341 C CA . LEU A 1 171 ? -19.113 -14.551 7.354 1.00 98.00 171 LEU A CA 1
ATOM 1342 C C . LEU A 1 171 ? -19.707 -14.214 8.735 1.00 98.00 171 LEU A C 1
ATOM 1344 O O . LEU A 1 171 ? -20.100 -13.066 8.983 1.00 98.00 171 LEU A O 1
ATOM 1348 N N . PRO A 1 172 ? -19.706 -15.175 9.678 1.00 98.06 172 PRO A N 1
ATOM 1349 C CA . PRO A 1 172 ? -19.865 -14.877 11.095 1.00 98.06 172 PRO A CA 1
ATOM 1350 C C . PRO A 1 172 ? -18.800 -13.883 11.568 1.00 98.06 172 PRO A C 1
ATOM 1352 O O . PRO A 1 172 ? -17.663 -13.914 11.100 1.00 98.06 172 PRO A O 1
ATOM 1355 N N . LEU A 1 173 ? -19.140 -13.039 12.545 1.00 98.25 173 LEU A N 1
ATOM 1356 C CA . LEU A 1 173 ? -18.246 -11.985 13.039 1.00 98.25 173 LEU A CA 1
ATOM 1357 C C . LEU A 1 173 ? -16.828 -12.484 13.419 1.00 98.25 173 LEU A C 1
ATOM 1359 O O . LEU A 1 173 ? -15.864 -11.849 12.995 1.00 98.25 173 LEU A O 1
ATOM 1363 N N . PRO A 1 174 ? -16.644 -13.633 14.107 1.00 98.44 174 PRO A N 1
ATOM 1364 C CA . PRO A 1 174 ? -15.300 -14.134 14.415 1.00 98.44 174 PRO A CA 1
ATOM 1365 C C . PRO A 1 174 ? -14.501 -14.596 13.186 1.00 98.44 174 PRO A C 1
ATOM 1367 O O . PRO A 1 174 ? -13.272 -14.527 13.183 1.00 98.44 174 PRO A O 1
ATOM 1370 N N . ASP A 1 175 ? -15.175 -15.108 12.151 1.00 98.56 175 ASP A N 1
ATOM 1371 C CA . ASP A 1 175 ? -14.532 -15.472 10.881 1.00 98.56 175 ASP A CA 1
ATOM 1372 C C . ASP A 1 175 ? -14.165 -14.218 10.084 1.00 98.56 175 ASP A C 1
ATOM 1374 O O . ASP A 1 175 ? -13.081 -14.148 9.509 1.00 98.56 175 ASP A O 1
ATOM 1378 N N . LEU A 1 176 ? -15.036 -13.208 10.104 1.00 98.62 176 LEU A N 1
ATOM 1379 C CA . LEU A 1 176 ? -14.799 -11.916 9.475 1.00 98.62 176 LEU A CA 1
ATOM 1380 C C . LEU A 1 176 ? -13.606 -11.187 10.109 1.00 98.62 176 LEU A C 1
ATOM 1382 O O . LEU A 1 176 ? -12.754 -10.688 9.381 1.00 98.62 176 LEU A O 1
ATOM 1386 N N . ALA A 1 177 ? -13.487 -11.192 11.441 1.00 98.69 177 ALA A N 1
ATOM 1387 C CA . ALA A 1 177 ? -12.337 -10.625 12.146 1.00 98.69 177 ALA A CA 1
ATOM 1388 C C . ALA A 1 177 ? -11.019 -11.323 11.764 1.00 98.69 177 ALA A C 1
ATOM 1390 O O . ALA A 1 177 ? -10.015 -10.666 11.491 1.00 98.69 177 ALA A O 1
ATOM 1391 N N . ARG A 1 178 ? -11.021 -12.660 11.662 1.00 98.56 178 ARG A N 1
ATOM 1392 C CA . ARG A 1 178 ? -9.855 -13.418 11.175 1.00 98.56 178 ARG A CA 1
ATOM 1393 C C . ARG A 1 178 ? -9.508 -13.073 9.731 1.00 98.56 178 ARG A C 1
ATOM 1395 O O . ARG A 1 178 ? -8.335 -12.886 9.419 1.00 98.56 178 ARG A O 1
ATOM 1402 N N . ALA A 1 179 ? -10.513 -12.968 8.867 1.00 98.19 179 ALA A N 1
ATOM 1403 C CA . ALA A 1 179 ? -10.310 -12.607 7.473 1.00 98.19 179 ALA A CA 1
ATOM 1404 C C . ALA A 1 179 ? -9.767 -11.174 7.328 1.00 98.19 179 ALA A C 1
ATOM 1406 O O . ALA A 1 179 ? -8.868 -10.962 6.518 1.00 98.19 179 ALA A O 1
ATOM 1407 N N . PHE A 1 180 ? -10.233 -10.227 8.151 1.00 98.19 180 PHE A N 1
ATOM 1408 C CA . PHE A 1 180 ? -9.681 -8.871 8.239 1.00 98.19 180 PHE A CA 1
ATOM 1409 C C . PHE A 1 180 ? -8.184 -8.905 8.562 1.00 98.19 180 PHE A C 1
ATOM 1411 O O . PHE A 1 180 ? -7.375 -8.356 7.813 1.00 98.19 180 PHE A O 1
ATOM 1418 N N . VAL A 1 181 ? -7.808 -9.608 9.638 1.00 98.25 181 VAL A N 1
ATOM 1419 C CA . VAL A 1 181 ? -6.409 -9.726 10.076 1.00 98.25 181 VAL A CA 1
ATOM 1420 C C . VAL A 1 181 ? -5.538 -10.361 8.992 1.00 98.25 181 VAL A C 1
ATOM 1422 O O . VAL A 1 181 ? -4.439 -9.881 8.716 1.00 98.25 181 VAL A O 1
ATOM 1425 N N . GLU A 1 182 ? -6.028 -11.425 8.353 1.00 96.94 182 GLU A N 1
ATOM 1426 C CA . GLU A 1 182 ? -5.296 -12.116 7.295 1.00 96.94 182 GLU A CA 1
ATOM 1427 C C . GLU A 1 182 ? -5.101 -11.229 6.060 1.00 96.94 182 GLU A C 1
ATOM 1429 O O . GLU A 1 182 ? -3.983 -11.132 5.559 1.00 96.94 182 GLU A O 1
ATOM 1434 N N . GLN A 1 183 ? -6.155 -10.576 5.556 1.00 97.19 183 GLN A N 1
ATOM 1435 C CA . GLN A 1 183 ? -6.045 -9.782 4.329 1.00 97.19 183 GLN A CA 1
ATOM 1436 C C . GLN A 1 183 ? -5.186 -8.533 4.530 1.00 97.19 183 GLN A C 1
ATOM 1438 O O . GLN A 1 183 ? -4.323 -8.257 3.697 1.00 97.19 183 GLN A O 1
ATOM 1443 N N . HIS A 1 184 ? -5.374 -7.794 5.626 1.00 96.44 184 HIS A N 1
ATOM 1444 C CA . HIS A 1 184 ? -4.592 -6.581 5.889 1.00 96.44 184 HIS A CA 1
ATOM 1445 C C . HIS A 1 184 ? -3.153 -6.873 6.321 1.00 96.44 184 HIS A C 1
ATOM 1447 O O . HIS A 1 184 ? -2.263 -6.059 6.078 1.00 96.44 184 HIS A O 1
ATOM 1453 N N . GLY A 1 185 ? -2.897 -8.051 6.899 1.00 96.12 185 GLY A N 1
ATOM 1454 C CA . GLY A 1 185 ? -1.554 -8.489 7.273 1.00 96.12 185 GLY A CA 1
ATOM 1455 C C . GLY A 1 185 ? -0.659 -8.886 6.094 1.00 96.12 185 GLY A C 1
ATOM 1456 O O . GLY A 1 185 ? 0.563 -8.890 6.248 1.00 96.12 185 GLY A O 1
ATOM 1457 N N . LYS A 1 186 ? -1.230 -9.210 4.924 1.00 95.19 186 LYS A N 1
ATOM 1458 C CA . LYS A 1 186 ? -0.467 -9.658 3.748 1.00 95.19 186 LYS A CA 1
ATOM 1459 C C . LYS A 1 186 ? 0.464 -8.566 3.200 1.00 95.19 186 LYS A C 1
ATOM 1461 O O . LYS A 1 186 ? 0.059 -7.400 3.136 1.00 95.19 186 LYS A O 1
ATOM 1466 N N . PRO A 1 187 ? 1.660 -8.945 2.707 1.00 95.25 187 PRO A N 1
ATOM 1467 C CA . PRO A 1 187 ? 2.465 -8.074 1.858 1.00 95.25 187 PRO A CA 1
ATOM 1468 C C . PRO A 1 187 ? 1.661 -7.610 0.642 1.00 95.25 187 PRO A C 1
ATOM 1470 O O . PRO A 1 187 ? 0.860 -8.373 0.097 1.00 95.25 187 PRO A O 1
ATOM 1473 N N . GLU A 1 188 ? 1.909 -6.388 0.171 1.00 92.88 188 GLU A N 1
ATOM 1474 C CA . GLU A 1 188 ? 1.167 -5.797 -0.952 1.00 92.88 188 GLU A CA 1
ATOM 1475 C C . GLU A 1 188 ? 1.225 -6.671 -2.213 1.00 92.88 188 GLU A C 1
ATOM 1477 O O . GLU A 1 188 ? 0.196 -6.930 -2.836 1.00 92.88 188 GLU A O 1
ATOM 1482 N N . LYS A 1 189 ? 2.390 -7.270 -2.496 1.00 93.88 189 LYS A N 1
ATOM 1483 C CA . LYS A 1 189 ? 2.580 -8.193 -3.627 1.00 93.88 189 LYS A CA 1
ATOM 1484 C C . LYS A 1 189 ? 1.645 -9.413 -3.622 1.00 93.88 189 LYS A C 1
ATOM 1486 O O . LYS A 1 189 ? 1.463 -10.031 -4.670 1.00 93.88 189 LYS A O 1
ATOM 1491 N N . ASP A 1 190 ? 1.127 -9.806 -2.456 1.00 94.81 190 ASP A N 1
ATOM 1492 C CA . ASP A 1 190 ? 0.283 -10.992 -2.267 1.00 94.81 190 ASP A CA 1
ATOM 1493 C C . ASP A 1 190 ? -1.202 -10.653 -2.111 1.00 94.81 190 ASP A C 1
ATOM 1495 O O . ASP A 1 190 ? -2.014 -11.559 -1.904 1.00 94.81 190 ASP A O 1
ATOM 1499 N N . ARG A 1 191 ? -1.570 -9.373 -2.226 1.00 94.69 191 ARG A N 1
ATOM 1500 C CA . ARG A 1 191 ? -2.969 -8.952 -2.283 1.00 94.69 191 ARG A CA 1
ATOM 1501 C C . ARG A 1 191 ? -3.579 -9.364 -3.623 1.00 94.69 191 ARG A C 1
ATOM 1503 O O . ARG A 1 191 ? -2.957 -9.247 -4.679 1.00 94.69 191 ARG A O 1
ATOM 1510 N N . ASP A 1 192 ? -4.802 -9.866 -3.547 1.00 95.81 192 ASP A N 1
ATOM 1511 C CA . ASP A 1 192 ? -5.618 -10.311 -4.675 1.00 95.81 192 ASP A CA 1
ATOM 1512 C C . ASP A 1 192 ? -7.033 -9.714 -4.561 1.00 95.81 192 ASP A C 1
ATOM 1514 O O . ASP A 1 192 ? -7.300 -8.872 -3.693 1.00 95.81 192 ASP A O 1
ATOM 1518 N N . ALA A 1 193 ? -7.970 -10.170 -5.396 1.00 97.25 193 ALA A N 1
ATOM 1519 C CA . ALA A 1 193 ? -9.336 -9.661 -5.392 1.00 97.25 193 ALA A CA 1
ATOM 1520 C C . ALA A 1 193 ? -10.063 -9.801 -4.040 1.00 97.25 193 ALA A C 1
ATOM 1522 O O . ALA A 1 193 ? -11.019 -9.061 -3.804 1.00 97.25 193 ALA A O 1
ATOM 1523 N N . ASN A 1 194 ? -9.646 -10.695 -3.130 1.00 98.12 194 ASN A N 1
ATOM 1524 C CA . ASN A 1 194 ? -10.243 -10.757 -1.792 1.00 98.12 194 ASN A CA 1
ATOM 1525 C C . ASN A 1 194 ? -9.866 -9.540 -0.940 1.00 98.12 194 ASN A C 1
ATOM 1527 O O . ASN A 1 194 ? -10.686 -9.102 -0.138 1.00 98.12 194 ASN A O 1
ATOM 1531 N N . TRP A 1 195 ? -8.668 -8.973 -1.111 1.00 96.94 195 TRP A N 1
ATOM 1532 C CA . TRP A 1 195 ? -8.290 -7.745 -0.406 1.00 96.94 195 TRP A CA 1
ATOM 1533 C C . TRP A 1 195 ? -9.165 -6.570 -0.866 1.00 96.94 195 TRP A C 1
ATOM 1535 O O . TRP A 1 195 ? -9.719 -5.845 -0.043 1.00 96.94 195 TRP A O 1
ATOM 1545 N N . HIS A 1 196 ? -9.381 -6.442 -2.179 1.00 95.19 196 HIS A N 1
ATOM 1546 C CA . HIS A 1 196 ? -10.279 -5.426 -2.737 1.00 95.19 196 HIS A CA 1
ATOM 1547 C C . HIS A 1 196 ? -11.737 -5.626 -2.300 1.00 95.19 196 HIS A C 1
ATOM 1549 O O . HIS A 1 196 ? -12.417 -4.657 -1.965 1.00 95.19 196 HIS A O 1
ATOM 1555 N N . ALA A 1 197 ? -12.214 -6.873 -2.267 1.00 97.88 197 ALA A N 1
ATOM 1556 C CA . ALA A 1 197 ? -13.557 -7.192 -1.793 1.00 97.88 197 ALA A CA 1
ATOM 1557 C C . ALA A 1 197 ? -13.742 -6.904 -0.292 1.00 97.88 197 ALA A C 1
ATOM 1559 O O . ALA A 1 197 ? -14.831 -6.492 0.102 1.00 97.88 197 ALA A O 1
ATOM 1560 N N . LEU A 1 198 ? -12.700 -7.066 0.533 1.00 98.00 198 LEU A N 1
ATOM 1561 C CA . LEU A 1 198 ? -12.740 -6.658 1.939 1.00 98.00 198 LEU A CA 1
ATOM 1562 C C . LEU A 1 198 ? -12.852 -5.135 2.067 1.00 98.00 198 LEU A C 1
ATOM 1564 O O . LEU A 1 198 ? -13.755 -4.667 2.749 1.00 98.00 198 LEU A O 1
ATOM 1568 N N . ALA A 1 199 ? -11.997 -4.374 1.376 1.00 95.75 199 ALA A N 1
ATOM 1569 C CA . ALA A 1 199 ? -12.025 -2.908 1.415 1.00 95.75 199 ALA A CA 1
ATOM 1570 C C . ALA A 1 199 ? -13.382 -2.339 0.952 1.00 95.75 199 ALA A C 1
ATOM 1572 O O . ALA A 1 199 ? -13.926 -1.402 1.537 1.00 95.75 199 ALA A O 1
ATOM 1573 N N . GLU A 1 200 ? -13.972 -2.944 -0.081 1.00 96.94 200 GLU A N 1
ATOM 1574 C CA . GLU A 1 200 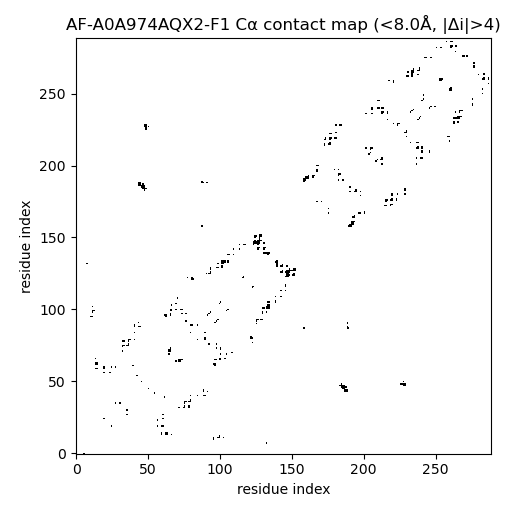? -15.333 -2.645 -0.523 1.00 96.94 200 GLU A CA 1
ATOM 1575 C C . GLU A 1 200 ? -16.376 -2.930 0.564 1.00 96.94 200 GLU A C 1
ATOM 1577 O O . GLU A 1 200 ? -17.256 -2.109 0.827 1.00 96.94 200 GLU A O 1
ATOM 1582 N N . PHE A 1 201 ? -16.284 -4.098 1.195 1.00 97.75 201 PHE A N 1
ATOM 1583 C CA . PHE A 1 201 ? -17.208 -4.510 2.240 1.00 97.75 201 PHE A CA 1
ATOM 1584 C C . PHE A 1 201 ? -17.105 -3.624 3.491 1.00 97.75 201 PHE A C 1
ATOM 1586 O O . PHE A 1 201 ? -18.132 -3.257 4.055 1.00 97.75 201 PHE A O 1
ATOM 1593 N N . GLU A 1 202 ? -15.900 -3.221 3.896 1.00 97.38 202 GLU A N 1
ATOM 1594 C CA . GLU A 1 202 ? -15.671 -2.263 4.986 1.00 97.38 202 GLU A CA 1
ATOM 1595 C C . GLU A 1 202 ? -16.375 -0.934 4.713 1.00 97.38 202 GLU A C 1
ATOM 1597 O O . GLU A 1 202 ? -17.103 -0.430 5.566 1.00 97.38 202 GLU A O 1
ATOM 1602 N N . ARG A 1 203 ? -16.238 -0.403 3.493 1.00 96.00 203 ARG A N 1
ATOM 1603 C CA . ARG A 1 203 ? -16.939 0.816 3.081 1.00 96.00 203 ARG A CA 1
ATOM 1604 C C . ARG A 1 203 ? -18.459 0.646 3.142 1.00 96.00 203 ARG A C 1
ATOM 1606 O O . ARG A 1 203 ? -19.154 1.511 3.661 1.00 96.00 203 ARG A O 1
ATOM 1613 N N . GLN A 1 204 ? -18.980 -0.489 2.674 1.00 96.56 204 GLN A N 1
ATOM 1614 C CA . GLN A 1 204 ? -20.412 -0.795 2.770 1.00 96.56 204 GLN A CA 1
ATOM 1615 C C . GLN A 1 204 ? -20.896 -0.909 4.221 1.00 96.56 204 GLN A C 1
ATOM 1617 O O . GLN A 1 204 ? -22.000 -0.455 4.520 1.00 96.56 204 GLN A O 1
ATOM 1622 N N . LEU A 1 205 ? -20.093 -1.490 5.120 1.00 95.31 205 LEU A N 1
ATOM 1623 C CA . LEU A 1 205 ? -20.412 -1.538 6.547 1.00 95.31 205 LEU A CA 1
ATOM 1624 C C . LEU A 1 205 ? -20.540 -0.130 7.119 1.00 95.31 205 LEU A C 1
ATOM 1626 O O . LEU A 1 205 ? -21.532 0.152 7.779 1.00 95.31 205 LEU A O 1
ATOM 1630 N N . LEU A 1 206 ? -19.584 0.749 6.834 1.00 95.44 206 LEU A N 1
ATOM 1631 C CA . LEU A 1 206 ? -19.604 2.131 7.312 1.00 95.44 206 LEU A CA 1
ATOM 1632 C C . LEU A 1 206 ? -20.843 2.892 6.816 1.00 95.44 206 LEU A C 1
ATOM 1634 O O . LEU A 1 206 ? -21.520 3.538 7.612 1.00 95.44 206 LEU A O 1
ATOM 1638 N N . ASP A 1 207 ? -21.186 2.742 5.535 1.00 94.31 207 ASP A N 1
ATOM 1639 C CA . ASP A 1 207 ? -22.318 3.441 4.917 1.00 94.31 207 ASP A CA 1
ATOM 1640 C C . ASP A 1 207 ? -23.687 2.931 5.407 1.00 94.31 207 ASP A C 1
ATOM 1642 O O . ASP A 1 207 ? -24.648 3.696 5.501 1.00 94.31 207 ASP A O 1
ATOM 1646 N N . GLN A 1 208 ? -23.816 1.624 5.660 1.00 95.44 208 GLN A N 1
ATOM 1647 C CA . GLN A 1 208 ? -25.122 0.973 5.847 1.00 95.44 208 GLN A CA 1
ATOM 1648 C C . GLN A 1 208 ? -25.376 0.508 7.281 1.00 95.44 208 GLN A C 1
ATOM 1650 O O . GLN A 1 208 ? -26.529 0.387 7.697 1.00 95.44 208 GLN A O 1
ATOM 1655 N N . ASN A 1 209 ? -24.320 0.172 8.020 1.00 95.19 209 ASN A N 1
ATOM 1656 C CA . ASN A 1 209 ? -24.399 -0.386 9.363 1.00 95.19 209 ASN A CA 1
ATOM 1657 C C . ASN A 1 209 ? -23.108 -0.098 10.159 1.00 95.19 209 ASN A C 1
ATOM 1659 O O . ASN A 1 209 ? -22.336 -1.024 10.444 1.00 95.19 209 ASN A O 1
ATOM 1663 N N . PRO A 1 210 ? -22.862 1.172 10.532 1.00 95.44 210 PRO A N 1
ATOM 1664 C CA . PRO A 1 210 ? -21.650 1.559 11.255 1.00 95.44 210 PRO A CA 1
ATOM 1665 C C . PRO A 1 210 ? -21.543 0.870 12.625 1.00 95.44 210 PRO A C 1
ATOM 1667 O O . PRO A 1 210 ? -20.447 0.610 13.114 1.00 95.44 210 PRO A O 1
ATOM 1670 N N . ASP A 1 211 ? -22.668 0.461 13.215 1.00 96.25 211 ASP A N 1
ATOM 1671 C CA . ASP A 1 211 ? -22.686 -0.374 14.416 1.00 96.25 211 ASP A CA 1
ATOM 1672 C C . ASP A 1 211 ? -22.011 -1.740 14.201 1.00 96.25 211 ASP A C 1
ATOM 1674 O O . ASP A 1 211 ? -21.256 -2.198 15.061 1.00 96.25 211 ASP A O 1
ATOM 1678 N N . ARG A 1 212 ? -22.229 -2.382 13.049 1.00 96.62 212 ARG A N 1
ATOM 1679 C CA . ARG A 1 212 ? -21.550 -3.638 12.698 1.00 96.62 212 ARG A CA 1
ATOM 1680 C C . ARG A 1 212 ? -20.071 -3.424 12.369 1.00 96.62 212 ARG A C 1
ATOM 1682 O O . ARG A 1 212 ? -19.272 -4.335 12.579 1.00 96.62 212 ARG A O 1
ATOM 1689 N N . ALA A 1 213 ? -19.685 -2.241 11.886 1.00 97.56 213 ALA A N 1
ATOM 1690 C CA . ALA A 1 213 ? -18.272 -1.883 11.765 1.00 97.56 213 ALA A CA 1
ATOM 1691 C C . ALA A 1 213 ? -17.602 -1.829 13.150 1.00 97.56 213 ALA A C 1
ATOM 1693 O O . ALA A 1 213 ? -16.531 -2.405 13.328 1.00 97.56 213 ALA A O 1
ATOM 1694 N N . ILE A 1 214 ? -18.266 -1.241 14.154 1.00 98.25 214 ILE A N 1
ATOM 1695 C CA . ILE A 1 214 ? -17.775 -1.231 15.544 1.00 98.25 214 ILE A CA 1
ATOM 1696 C C . ILE A 1 214 ? -17.700 -2.655 16.115 1.00 98.25 214 ILE A C 1
ATOM 1698 O O . ILE A 1 214 ? -16.705 -2.992 16.753 1.00 98.25 214 ILE A O 1
ATOM 1702 N N . ASP A 1 215 ? -18.692 -3.514 15.849 1.00 98.44 215 ASP A N 1
ATOM 1703 C CA . ASP A 1 215 ? -18.625 -4.937 16.227 1.00 98.44 215 ASP A CA 1
ATOM 1704 C C . ASP A 1 215 ? -17.382 -5.623 15.641 1.00 98.44 215 ASP A C 1
ATOM 1706 O O . ASP A 1 215 ? -16.709 -6.389 16.331 1.00 98.44 215 ASP A O 1
ATOM 1710 N N . LEU A 1 216 ? -17.055 -5.341 14.375 1.00 98.62 216 LEU A N 1
ATOM 1711 C CA . LEU A 1 216 ? -15.862 -5.882 13.726 1.00 98.62 216 LEU A CA 1
ATOM 1712 C C . LEU A 1 216 ? -14.576 -5.356 14.367 1.00 98.62 216 LEU A C 1
ATOM 1714 O O . LEU A 1 216 ? -13.674 -6.151 14.619 1.00 98.62 216 LEU A O 1
ATOM 1718 N N . VAL A 1 217 ? -14.498 -4.060 14.682 1.00 98.56 217 VAL A N 1
ATOM 1719 C CA . VAL A 1 217 ? -13.344 -3.481 15.392 1.00 98.56 217 VAL A CA 1
ATOM 1720 C C . VAL A 1 217 ? -13.107 -4.200 16.720 1.00 98.56 217 VAL A C 1
ATOM 1722 O O . VAL A 1 217 ? -11.980 -4.610 16.998 1.00 98.56 217 VAL A O 1
ATOM 1725 N N . LEU A 1 218 ? -14.161 -4.401 17.516 1.00 98.62 218 LEU A N 1
ATOM 1726 C CA . LEU A 1 218 ? -14.072 -5.106 18.796 1.00 98.62 218 LEU A CA 1
ATOM 1727 C C . LEU A 1 218 ? -13.627 -6.563 18.602 1.00 98.62 218 LEU A C 1
ATOM 1729 O O . LEU A 1 218 ? -12.695 -7.012 19.263 1.00 98.62 218 LEU A O 1
ATOM 1733 N N . ALA A 1 219 ? -14.219 -7.280 17.644 1.00 98.69 219 AL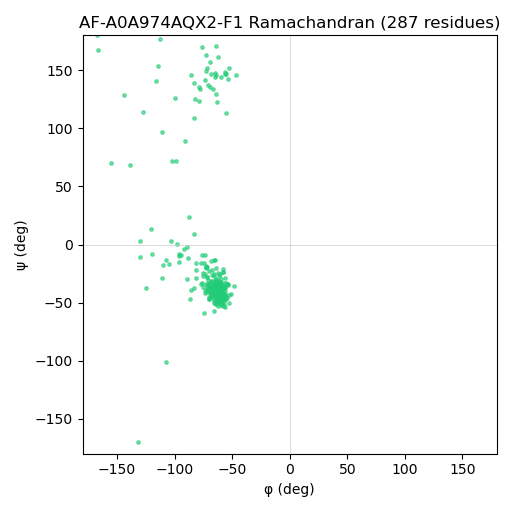A A N 1
ATOM 1734 C CA . ALA A 1 219 ? -13.865 -8.671 17.362 1.00 98.69 219 ALA A CA 1
ATOM 1735 C C . ALA A 1 219 ? -12.422 -8.839 16.846 1.00 98.69 219 ALA A C 1
ATOM 1737 O O . ALA A 1 219 ? -11.763 -9.828 17.167 1.00 98.69 219 ALA A O 1
ATOM 1738 N N . VAL A 1 220 ? -11.901 -7.887 16.064 1.00 98.62 220 VAL A N 1
ATOM 1739 C CA . VAL A 1 220 ? -10.482 -7.873 15.666 1.00 98.62 220 VAL A CA 1
ATOM 1740 C C . VAL A 1 220 ? -9.600 -7.621 16.884 1.00 98.62 220 VAL A C 1
ATOM 1742 O O . VAL A 1 220 ? -8.610 -8.324 17.081 1.00 98.62 220 VAL A O 1
ATOM 1745 N N . LEU A 1 221 ? -9.971 -6.662 17.732 1.00 97.88 221 LEU A N 1
ATOM 1746 C CA . LEU A 1 221 ? -9.214 -6.329 18.933 1.00 97.88 221 LEU A CA 1
ATOM 1747 C C . LEU A 1 221 ? -9.129 -7.511 19.912 1.00 97.88 221 LEU A C 1
ATOM 1749 O O . LEU A 1 221 ? -8.099 -7.696 20.559 1.00 97.88 221 LEU A O 1
ATOM 1753 N N . GLU A 1 222 ? -10.156 -8.357 19.991 1.00 97.81 222 GLU A N 1
ATOM 1754 C CA . GLU A 1 222 ? -10.130 -9.586 20.794 1.00 97.81 222 GLU A CA 1
ATOM 1755 C C . GLU A 1 222 ? -9.025 -10.565 20.365 1.00 97.81 222 GLU A C 1
ATOM 1757 O O . GLU A 1 222 ? -8.434 -11.221 21.224 1.00 97.81 222 GLU A O 1
ATOM 1762 N N . ILE A 1 223 ? -8.721 -10.653 19.065 1.00 98.19 223 ILE A N 1
ATOM 1763 C CA . ILE A 1 223 ? -7.802 -11.662 18.511 1.00 98.19 223 ILE A CA 1
ATOM 1764 C C . ILE A 1 223 ? -6.425 -11.118 18.120 1.00 98.19 223 ILE A C 1
ATOM 1766 O O . ILE A 1 223 ? -5.498 -11.907 17.937 1.00 98.19 223 ILE A O 1
ATOM 1770 N N . GLU A 1 224 ? -6.279 -9.802 17.975 1.00 98.06 224 GLU A N 1
ATOM 1771 C CA . GLU A 1 224 ? -5.065 -9.170 17.464 1.00 98.06 224 GLU A CA 1
ATOM 1772 C C . GLU A 1 224 ? -4.383 -8.285 18.508 1.00 98.06 224 GLU A C 1
ATOM 1774 O O . GLU A 1 224 ? -5.037 -7.556 19.254 1.00 98.06 224 GLU A O 1
ATOM 1779 N N . THR A 1 225 ? -3.051 -8.325 18.543 1.00 96.56 225 THR A N 1
ATOM 1780 C CA . THR A 1 225 ? -2.215 -7.538 19.464 1.00 96.56 225 THR A CA 1
ATOM 1781 C C . THR A 1 225 ? -1.084 -6.785 18.768 1.00 96.56 225 THR A C 1
ATOM 1783 O O . THR A 1 225 ? -0.422 -5.976 19.412 1.00 96.56 225 THR A O 1
ATOM 1786 N N . ASP A 1 226 ? -0.827 -7.061 17.489 1.00 96.75 226 ASP A N 1
ATOM 1787 C CA . ASP A 1 226 ? 0.221 -6.407 16.715 1.00 96.75 226 ASP A CA 1
ATOM 1788 C C . ASP A 1 226 ? -0.042 -4.904 16.545 1.00 96.75 226 ASP A C 1
ATOM 1790 O O . ASP A 1 226 ? -1.122 -4.486 16.124 1.00 96.75 226 ASP A O 1
ATOM 1794 N N . ALA A 1 227 ? 0.961 -4.082 16.857 1.00 94.06 227 ALA A N 1
ATOM 1795 C CA . ALA A 1 227 ? 0.810 -2.632 16.886 1.00 94.06 227 ALA A CA 1
ATOM 1796 C C . ALA A 1 227 ? 0.541 -2.027 15.499 1.00 94.06 227 ALA A C 1
ATOM 1798 O O . ALA A 1 227 ? -0.256 -1.095 15.399 1.00 94.06 227 ALA A O 1
ATOM 1799 N N . ASN A 1 228 ? 1.151 -2.557 14.434 1.00 94.25 228 ASN A N 1
ATOM 1800 C CA . ASN A 1 228 ? 0.978 -2.013 13.086 1.00 94.25 228 ASN A CA 1
ATOM 1801 C C . ASN A 1 228 ? -0.418 -2.327 12.545 1.00 94.25 228 ASN A C 1
ATOM 1803 O O . ASN A 1 228 ? -1.069 -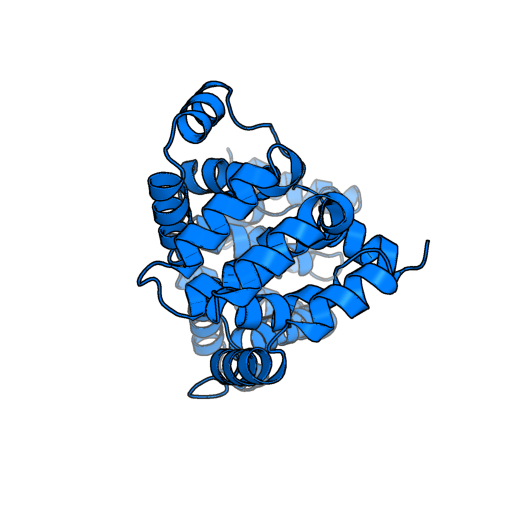1.464 11.956 1.00 94.25 228 ASN A O 1
ATOM 1807 N N . LEU A 1 229 ? -0.912 -3.544 12.787 1.00 96.44 229 LEU A N 1
ATOM 1808 C CA . LEU A 1 229 ? -2.271 -3.914 12.397 1.00 96.44 229 LEU A CA 1
ATOM 1809 C C . LEU A 1 229 ? -3.317 -3.128 13.193 1.00 96.44 229 LEU A C 1
ATOM 1811 O O . LEU A 1 229 ? -4.270 -2.612 12.612 1.00 96.44 229 LEU A O 1
ATOM 1815 N N . LEU A 1 230 ? -3.119 -2.962 14.502 1.00 97.00 230 LEU A N 1
ATOM 1816 C CA . LEU A 1 230 ? -4.014 -2.141 15.317 1.00 97.00 230 LEU A CA 1
ATOM 1817 C C . LEU A 1 230 ? -3.969 -0.657 14.918 1.00 97.00 230 LEU A C 1
ATOM 1819 O O . LEU A 1 230 ? -5.009 -0.004 14.927 1.00 97.00 230 LEU A O 1
ATOM 1823 N N . ALA A 1 231 ? -2.817 -0.128 14.498 1.00 94.25 231 ALA A N 1
ATOM 1824 C CA . ALA A 1 231 ? -2.729 1.228 13.957 1.00 94.25 231 ALA A CA 1
ATOM 1825 C C . ALA A 1 231 ? -3.548 1.385 12.663 1.00 94.25 231 ALA A C 1
ATOM 1827 O O . ALA A 1 231 ? -4.275 2.366 12.518 1.00 94.25 231 ALA A O 1
ATOM 1828 N N . LEU A 1 232 ? -3.496 0.400 11.759 1.00 95.38 232 LEU A N 1
ATOM 1829 C CA . LEU A 1 232 ? -4.334 0.374 10.556 1.00 95.38 232 LEU A CA 1
ATOM 1830 C C . LEU A 1 232 ? -5.829 0.259 10.900 1.00 95.38 232 LEU A C 1
ATOM 1832 O O . LEU A 1 232 ? -6.650 0.951 10.306 1.00 95.38 232 LEU A O 1
ATOM 1836 N N . LEU A 1 233 ? -6.193 -0.578 11.876 1.00 97.38 233 LEU A N 1
ATOM 1837 C CA . LEU A 1 233 ? -7.574 -0.689 12.353 1.00 97.38 233 LEU A CA 1
ATOM 1838 C C . LEU A 1 233 ? -8.088 0.652 12.901 1.00 97.38 233 LEU A C 1
ATOM 1840 O O . LEU A 1 233 ? -9.229 1.024 12.621 1.00 97.38 233 LEU A O 1
ATOM 1844 N N . ALA A 1 234 ? -7.243 1.374 13.647 1.00 96.56 234 ALA A N 1
ATOM 1845 C CA . ALA A 1 234 ? -7.555 2.683 14.207 1.00 96.56 234 ALA A CA 1
ATOM 1846 C C . ALA A 1 234 ? -7.741 3.748 13.116 1.00 96.56 234 ALA A C 1
ATOM 1848 O O . ALA A 1 234 ? -8.820 4.324 13.034 1.00 96.56 234 ALA A O 1
ATOM 1849 N N . ALA A 1 235 ? -6.735 3.958 12.259 1.00 92.62 235 ALA A N 1
ATOM 1850 C CA . ALA A 1 235 ? -6.747 4.971 11.194 1.00 92.62 235 ALA A CA 1
ATOM 1851 C C . ALA A 1 235 ? -7.663 4.619 10.000 1.00 92.62 235 ALA A C 1
ATOM 1853 O O . ALA A 1 235 ? -7.863 5.419 9.091 1.00 92.62 235 ALA A O 1
ATOM 1854 N N . GLY A 1 236 ? -8.182 3.391 9.965 1.00 93.44 236 GLY A N 1
ATOM 1855 C CA . GLY A 1 236 ? -9.082 2.893 8.932 1.00 93.44 236 GLY A CA 1
ATOM 1856 C C . GLY A 1 236 ? -10.506 2.744 9.450 1.00 93.44 236 GLY A C 1
ATOM 1857 O O . GLY A 1 236 ? -11.275 3.702 9.508 1.00 93.44 236 GLY A O 1
ATOM 1858 N N . LEU A 1 237 ? -10.889 1.511 9.780 1.00 96.06 237 LEU A N 1
ATOM 1859 C CA . LEU A 1 237 ? -12.280 1.164 10.068 1.00 96.06 237 LEU A CA 1
ATOM 1860 C C . LEU A 1 237 ? -12.844 1.912 11.284 1.00 96.06 237 LEU A C 1
ATOM 1862 O O . LEU A 1 237 ? -13.985 2.364 11.231 1.00 96.06 237 LEU A O 1
ATOM 1866 N N . LEU A 1 238 ? -12.068 2.056 12.365 1.00 96.88 238 LEU A N 1
ATOM 1867 C CA . LEU A 1 238 ? -12.542 2.736 13.572 1.00 96.88 238 LEU A CA 1
ATOM 1868 C C . LEU A 1 238 ? -12.710 4.240 13.350 1.00 96.88 238 LEU A C 1
ATOM 1870 O O . LEU A 1 238 ? -13.752 4.779 13.709 1.00 96.88 238 LEU A O 1
ATOM 1874 N N . GLU A 1 239 ? -11.720 4.901 12.746 1.00 95.31 239 GLU A N 1
ATOM 1875 C CA . GLU A 1 239 ? -11.788 6.327 12.412 1.00 95.31 239 GLU A CA 1
ATOM 1876 C C . GLU A 1 239 ? -13.043 6.660 11.614 1.00 95.31 239 GLU A C 1
ATOM 1878 O O . GLU A 1 239 ? -13.817 7.523 12.015 1.00 95.31 239 GLU A O 1
ATOM 1883 N N . ASN A 1 240 ? -13.295 5.909 10.544 1.00 94.25 240 ASN A N 1
ATOM 1884 C CA . ASN A 1 240 ? -14.437 6.169 9.676 1.00 94.25 240 ASN A CA 1
ATOM 1885 C C . ASN A 1 240 ? -15.785 5.773 10.305 1.00 94.25 240 ASN A C 1
ATOM 1887 O O . ASN A 1 240 ? -16.830 6.219 9.837 1.00 94.25 240 ASN A O 1
ATOM 1891 N N . ALA A 1 241 ? -15.790 4.929 11.343 1.00 95.12 241 ALA A N 1
ATOM 1892 C CA . ALA A 1 241 ? -17.009 4.565 12.062 1.00 95.12 241 ALA A CA 1
ATOM 1893 C C . ALA A 1 241 ? -17.416 5.619 13.102 1.00 95.12 241 ALA A C 1
ATOM 1895 O O . ALA A 1 241 ? -18.548 5.585 13.590 1.00 95.12 241 ALA A O 1
ATOM 1896 N N . ILE A 1 242 ? -16.514 6.529 13.481 1.00 94.00 242 ILE A N 1
ATOM 1897 C CA . ILE A 1 242 ? -16.781 7.563 14.479 1.00 94.00 242 ILE A CA 1
ATOM 1898 C C . ILE A 1 242 ? -17.579 8.700 13.842 1.00 94.00 242 ILE A C 1
ATOM 1900 O O . ILE A 1 242 ? -17.162 9.326 12.878 1.00 94.00 242 ILE A O 1
ATOM 1904 N N . GLY A 1 243 ? -18.733 8.997 14.428 1.00 92.38 243 GLY A N 1
ATOM 1905 C CA . GLY A 1 243 ? -19.582 10.095 13.998 1.00 92.38 243 GLY A CA 1
ATOM 1906 C C . GLY A 1 243 ? -20.671 10.413 15.020 1.00 92.38 243 GLY A C 1
ATOM 1907 O O . GLY A 1 243 ? -20.765 9.755 16.063 1.00 92.38 243 GLY A O 1
ATOM 1908 N N . PRO A 1 244 ? -21.524 11.413 14.738 1.00 90.44 244 PRO A N 1
ATOM 1909 C CA . PRO A 1 244 ? -22.595 11.831 15.644 1.00 90.44 244 PRO A CA 1
ATOM 1910 C C . PRO A 1 244 ? -23.534 10.692 16.064 1.00 90.44 244 PRO A C 1
ATOM 1912 O O . PRO A 1 244 ? -23.987 10.664 17.208 1.00 90.44 244 PRO A O 1
ATOM 1915 N N . ASP A 1 245 ? -23.779 9.735 15.168 1.00 92.19 245 ASP A N 1
ATOM 1916 C CA . ASP A 1 245 ? -24.705 8.624 15.408 1.00 92.19 245 ASP A CA 1
ATOM 1917 C C . ASP A 1 245 ? -24.078 7.477 16.216 1.00 92.19 245 ASP A C 1
ATOM 1919 O O . ASP A 1 245 ? -24.785 6.711 16.869 1.00 92.19 245 ASP A O 1
ATOM 1923 N N . THR A 1 246 ? -22.748 7.362 16.223 1.00 96.06 246 THR A N 1
ATOM 1924 C CA . THR A 1 246 ? -22.025 6.234 16.834 1.00 96.06 246 THR A CA 1
ATOM 1925 C C . THR A 1 246 ? -21.253 6.621 18.092 1.00 96.06 246 THR A C 1
ATOM 1927 O O . THR A 1 246 ? -20.928 5.755 18.904 1.00 96.06 246 THR A O 1
ATOM 1930 N N . ILE A 1 247 ? -20.993 7.912 18.322 1.00 95.75 247 ILE A N 1
ATOM 1931 C CA . ILE A 1 247 ? -20.141 8.395 19.421 1.00 95.75 247 ILE A CA 1
ATOM 1932 C C . ILE A 1 247 ? -20.598 7.932 20.812 1.00 95.75 247 ILE A C 1
ATOM 1934 O O . ILE A 1 247 ? -19.767 7.577 21.642 1.00 95.75 247 ILE A O 1
ATOM 1938 N N . VAL A 1 248 ? -21.908 7.850 21.065 1.00 96.88 248 VAL A N 1
ATOM 1939 C CA . VAL A 1 248 ? -22.438 7.351 22.351 1.00 96.88 248 VAL A CA 1
ATOM 1940 C C . VAL A 1 248 ? -22.037 5.894 22.583 1.00 96.88 248 VAL A C 1
ATOM 1942 O O . VAL A 1 248 ? -21.726 5.488 23.704 1.00 96.88 248 VAL A O 1
ATOM 1945 N N . ARG A 1 249 ? -22.027 5.090 21.517 1.00 97.50 249 ARG A N 1
ATOM 1946 C CA . ARG A 1 249 ? -21.555 3.712 21.582 1.00 97.50 249 ARG A CA 1
ATOM 1947 C C . ARG A 1 249 ? -20.043 3.664 21.787 1.00 97.50 249 ARG A C 1
ATOM 1949 O O . ARG A 1 249 ? -19.600 2.924 22.657 1.00 97.50 249 ARG A O 1
ATOM 1956 N N . ILE A 1 250 ? -19.275 4.464 21.049 1.00 97.25 250 ILE A N 1
ATOM 1957 C CA . ILE A 1 250 ? -17.812 4.548 21.192 1.00 97.25 250 ILE A CA 1
ATOM 1958 C C . ILE A 1 250 ? -17.416 4.871 22.639 1.00 97.25 250 ILE A C 1
ATOM 1960 O O . ILE A 1 250 ? -16.566 4.190 23.203 1.00 97.25 250 ILE A O 1
ATOM 1964 N N . GLU A 1 251 ? -18.069 5.847 23.272 1.00 97.06 251 GLU A N 1
ATOM 1965 C CA . GLU A 1 251 ? -17.849 6.188 24.683 1.00 97.06 251 GLU A CA 1
ATOM 1966 C C . GLU A 1 251 ? -18.132 5.011 25.617 1.00 97.06 251 GLU A C 1
ATOM 1968 O O . GLU A 1 251 ? -17.330 4.710 26.501 1.00 97.06 251 GLU A O 1
ATOM 1973 N N . ARG A 1 252 ? -19.258 4.317 25.410 1.00 97.44 252 ARG A N 1
ATOM 1974 C CA . ARG A 1 252 ? -19.623 3.146 26.214 1.00 97.44 252 ARG A CA 1
ATOM 1975 C C . ARG A 1 252 ? -18.561 2.052 26.119 1.00 97.44 252 ARG A C 1
ATOM 1977 O O . ARG A 1 252 ? -18.140 1.538 27.154 1.00 97.44 252 ARG A O 1
ATOM 1984 N N . GLU A 1 253 ? -18.132 1.708 24.907 1.00 97.88 253 GLU A N 1
ATOM 1985 C CA . GLU A 1 253 ? -17.114 0.673 24.703 1.00 97.88 253 GLU A CA 1
ATOM 1986 C C . GLU A 1 253 ? -15.752 1.112 25.254 1.00 97.88 253 GLU A C 1
ATOM 1988 O O . GLU A 1 253 ? -15.061 0.324 25.892 1.00 97.88 253 GLU A O 1
ATOM 1993 N N . ALA A 1 254 ? -15.392 2.391 25.121 1.00 96.69 254 ALA A N 1
ATOM 1994 C CA . ALA A 1 254 ? -14.162 2.931 25.693 1.00 96.69 254 ALA A CA 1
ATOM 1995 C C . ALA A 1 254 ? -14.153 2.893 27.225 1.00 96.69 254 ALA A C 1
ATOM 1997 O O . ALA A 1 254 ? -13.095 2.710 27.826 1.00 96.69 254 ALA A O 1
ATOM 1998 N N . VAL A 1 255 ? -15.301 3.051 27.887 1.00 95.69 255 VAL A N 1
ATOM 1999 C CA . VAL A 1 255 ? -15.411 2.872 29.344 1.00 95.69 255 VAL A CA 1
ATOM 2000 C C . VAL A 1 255 ? -15.251 1.399 29.725 1.00 95.69 255 VAL A C 1
ATOM 2002 O O . VAL A 1 255 ? -14.566 1.102 30.704 1.00 95.69 255 VAL A O 1
ATOM 2005 N N . ALA A 1 256 ? -15.855 0.493 28.955 1.00 95.94 256 ALA A N 1
ATOM 2006 C CA . ALA A 1 256 ? -15.892 -0.934 29.255 1.00 95.94 256 ALA A CA 1
ATOM 2007 C C . ALA A 1 256 ? -14.578 -1.677 28.947 1.00 95.94 256 ALA A C 1
ATOM 2009 O O . ALA A 1 256 ? -14.232 -2.607 29.676 1.00 95.94 256 ALA A O 1
ATOM 2010 N N . ASP A 1 257 ? -13.842 -1.269 27.909 1.00 95.62 257 ASP A N 1
ATOM 2011 C CA . ASP A 1 257 ? -12.633 -1.947 27.438 1.00 95.62 257 ASP A CA 1
ATOM 2012 C C . ASP A 1 257 ? -11.438 -0.985 27.327 1.00 95.62 257 ASP A C 1
ATOM 2014 O O . ASP A 1 257 ? -11.378 -0.083 26.486 1.00 95.62 257 ASP A O 1
ATOM 2018 N N . GLN A 1 258 ? -10.428 -1.224 28.169 1.00 93.56 258 GLN A N 1
ATOM 2019 C CA . GLN A 1 258 ? -9.183 -0.458 28.183 1.00 93.56 258 GLN A CA 1
ATOM 2020 C C . GLN A 1 258 ? -8.409 -0.573 26.862 1.00 93.56 258 GLN A C 1
ATOM 2022 O O . GLN A 1 258 ? -7.793 0.402 26.436 1.00 93.56 258 GLN A O 1
ATOM 2027 N N . ARG A 1 259 ? -8.428 -1.737 26.201 1.00 95.19 259 ARG A N 1
ATOM 2028 C CA . ARG A 1 259 ? -7.737 -1.931 24.919 1.00 95.19 259 ARG A CA 1
ATOM 2029 C C . ARG A 1 259 ? -8.413 -1.117 23.828 1.00 95.19 259 ARG A C 1
ATOM 2031 O O . ARG A 1 259 ? -7.717 -0.486 23.035 1.00 95.19 259 ARG A O 1
ATOM 2038 N N . PHE A 1 260 ? -9.745 -1.084 23.820 1.00 96.81 260 PHE A N 1
ATOM 2039 C CA . PHE A 1 260 ? -10.504 -0.264 22.879 1.00 96.81 260 PHE A CA 1
ATOM 2040 C C . PHE A 1 260 ? -10.238 1.224 23.127 1.00 96.81 260 PHE A C 1
ATOM 2042 O O . PHE A 1 260 ? -9.983 1.982 22.192 1.00 96.81 260 PHE A O 1
ATOM 2049 N N . ARG A 1 261 ? -10.166 1.631 24.400 1.00 95.00 261 ARG A N 1
ATOM 2050 C CA . ARG A 1 261 ? -9.759 2.989 24.777 1.00 95.00 261 ARG A CA 1
ATOM 2051 C C . ARG A 1 261 ? -8.363 3.350 24.264 1.00 95.00 261 ARG A C 1
ATOM 2053 O O . ARG A 1 261 ? -8.169 4.448 23.754 1.00 95.00 261 ARG A O 1
ATOM 2060 N N . SER A 1 262 ? -7.391 2.445 24.383 1.00 93.75 262 SER A N 1
ATOM 2061 C CA . SER A 1 262 ? -6.041 2.658 23.848 1.00 93.75 262 SER A CA 1
ATOM 2062 C C . SER A 1 262 ? -6.026 2.746 22.319 1.00 93.75 262 SER A C 1
ATOM 2064 O O . SER A 1 262 ? -5.311 3.587 21.779 1.00 93.75 262 SER A O 1
ATOM 2066 N N . LEU A 1 263 ? -6.837 1.934 21.630 1.00 95.56 263 LEU A N 1
ATOM 2067 C CA . LEU A 1 263 ? -6.962 1.940 20.169 1.00 95.56 263 LEU A CA 1
ATOM 2068 C C . LEU A 1 263 ? -7.439 3.302 19.633 1.00 95.56 263 LEU A C 1
ATOM 2070 O O . LEU A 1 263 ? -6.911 3.782 18.632 1.00 95.56 263 LEU A O 1
ATOM 2074 N N . LEU A 1 264 ? -8.362 3.970 20.339 1.00 94.81 264 LEU A N 1
ATOM 2075 C CA . LEU A 1 264 ? -8.828 5.323 19.992 1.00 94.81 264 LEU A CA 1
ATOM 2076 C C . LEU A 1 264 ? -7.699 6.362 19.951 1.00 94.81 264 LEU A C 1
ATOM 2078 O O . LEU A 1 264 ? -7.809 7.361 19.245 1.00 94.81 264 LEU A O 1
ATOM 2082 N N . GLY A 1 265 ? -6.588 6.125 20.656 1.00 91.06 265 GLY A N 1
ATOM 2083 C CA . GLY A 1 265 ? -5.408 6.986 20.597 1.00 91.06 265 GLY A CA 1
ATOM 2084 C C . GLY A 1 265 ? -4.709 7.015 19.231 1.00 91.06 265 GLY A C 1
ATOM 2085 O O . GLY A 1 265 ? -3.868 7.889 19.026 1.00 91.06 265 GLY A O 1
ATOM 2086 N N . GLY A 1 266 ? -5.035 6.085 18.325 1.00 90.19 266 GLY A N 1
ATOM 2087 C CA . GLY A 1 266 ? -4.526 6.029 16.951 1.00 90.19 266 GLY A CA 1
ATOM 2088 C C . GLY A 1 266 ? -5.461 6.618 15.886 1.00 90.19 266 GLY A C 1
ATOM 2089 O O . GLY A 1 266 ? -5.110 6.577 14.711 1.00 90.19 266 GLY A O 1
ATOM 2090 N N . VAL A 1 267 ? -6.633 7.136 16.267 1.00 92.88 267 VAL A N 1
ATOM 2091 C CA . VAL A 1 267 ? -7.636 7.701 15.343 1.00 92.88 267 VAL A CA 1
ATOM 2092 C C . VAL A 1 267 ? -7.316 9.157 14.990 1.00 92.88 267 VAL A C 1
ATOM 2094 O O . VAL A 1 267 ? -6.992 9.953 15.875 1.00 92.88 267 VAL A O 1
ATOM 2097 N N . TRP A 1 268 ? -7.487 9.548 13.723 1.00 86.56 268 TRP A N 1
ATOM 2098 C CA . TRP A 1 268 ? -7.215 10.906 13.242 1.00 86.56 268 TRP A CA 1
ATOM 2099 C C . TRP A 1 268 ? -8.482 11.768 13.137 1.00 86.56 268 TRP A C 1
ATOM 2101 O O . TRP A 1 268 ? -8.898 12.191 12.068 1.00 86.56 268 TRP A O 1
ATOM 2111 N N . TYR A 1 269 ? -9.048 12.175 14.269 1.00 85.31 269 TYR A N 1
ATOM 2112 C CA . TYR A 1 269 ? -10.311 12.935 14.324 1.00 85.31 269 TYR A CA 1
ATOM 2113 C C . TYR A 1 269 ? -10.161 14.473 14.212 1.00 85.31 269 TYR A C 1
ATOM 2115 O O . TYR A 1 269 ? -11.006 15.235 14.681 1.00 85.31 269 TYR A O 1
ATOM 2123 N N . HIS A 1 270 ? -9.076 14.982 13.622 1.00 77.62 270 HIS A N 1
ATOM 2124 C CA . HIS A 1 270 ? -8.774 16.425 13.602 1.00 77.62 270 HIS A CA 1
ATOM 2125 C C . HIS A 1 270 ? -9.750 17.262 12.755 1.00 77.62 270 HIS A C 1
ATOM 2127 O O . HIS A 1 270 ? -9.938 18.444 13.046 1.00 77.62 270 HIS A O 1
ATOM 2133 N N . ASN A 1 271 ? -10.381 16.652 11.748 1.00 80.31 271 ASN A N 1
ATOM 2134 C CA . ASN A 1 271 ? -11.358 17.308 10.872 1.00 80.31 271 ASN A CA 1
ATOM 2135 C C . ASN A 1 271 ? -12.802 17.214 11.387 1.00 80.31 271 ASN A C 1
ATOM 2137 O O . ASN A 1 271 ? -13.704 17.773 10.764 1.00 80.31 271 ASN A O 1
ATOM 2141 N N . GLU A 1 272 ? -13.022 16.540 12.517 1.00 88.31 272 GLU A N 1
ATOM 2142 C CA . GLU A 1 272 ? -14.345 16.421 13.119 1.00 88.31 272 GLU A CA 1
ATOM 2143 C C . GLU A 1 272 ? -14.817 17.728 13.764 1.00 88.31 272 GLU A C 1
ATOM 2145 O O . GLU A 1 272 ? -14.035 18.644 14.057 1.00 88.31 272 GLU A O 1
ATOM 2150 N N . SER A 1 273 ? -16.126 17.800 14.023 1.00 90.25 273 SER A N 1
ATOM 2151 C CA . SER A 1 273 ? -16.726 18.931 14.734 1.00 90.25 273 SER A CA 1
ATOM 2152 C C . SER A 1 273 ? -16.072 19.138 16.105 1.00 90.25 273 SER A C 1
ATOM 2154 O O . SER A 1 273 ? -15.684 18.178 16.774 1.00 90.25 273 SER A O 1
ATOM 2156 N N . ASP A 1 274 ? -15.978 20.393 16.560 1.00 92.19 274 ASP A N 1
ATOM 2157 C CA . ASP A 1 274 ? -15.367 20.720 17.860 1.00 92.19 274 ASP A CA 1
ATOM 2158 C C . ASP A 1 274 ? -15.990 19.923 19.020 1.00 92.19 274 ASP A C 1
ATOM 2160 O O . ASP A 1 274 ? -15.287 19.527 19.949 1.00 92.19 274 ASP A O 1
ATOM 2164 N N . GLU A 1 275 ? -17.297 19.652 18.943 1.00 92.25 275 GLU A N 1
ATOM 2165 C CA . GLU A 1 275 ? -18.019 18.824 19.911 1.00 92.25 275 GLU A CA 1
ATOM 2166 C C . GLU A 1 275 ? -17.513 17.377 19.915 1.00 92.25 275 GLU A C 1
ATOM 2168 O O . GLU A 1 275 ? -17.175 16.844 20.973 1.00 92.25 275 GLU A O 1
ATOM 2173 N N . LEU A 1 276 ? -17.429 16.746 18.742 1.00 92.19 276 LEU A N 1
ATOM 2174 C CA . LEU A 1 276 ? -16.981 15.363 18.625 1.00 92.19 276 LEU A CA 1
ATOM 2175 C C . LEU A 1 276 ? -15.511 15.225 19.040 1.00 92.19 276 LEU A C 1
ATOM 2177 O O . LEU A 1 276 ? -15.174 14.323 19.810 1.00 92.19 276 LEU A O 1
ATOM 2181 N N . ARG A 1 277 ? -14.653 16.176 18.643 1.00 91.75 277 ARG A N 1
ATOM 2182 C CA . ARG A 1 277 ? -13.253 16.203 19.090 1.00 91.75 277 ARG A CA 1
ATOM 2183 C C . ARG A 1 277 ? -13.134 16.321 20.605 1.00 91.75 277 ARG A C 1
ATOM 2185 O O . ARG A 1 277 ? -12.330 15.613 21.197 1.00 91.75 277 ARG A O 1
ATOM 2192 N N . ALA A 1 278 ? -13.921 17.189 21.247 1.00 92.12 278 ALA A N 1
ATOM 2193 C CA . ALA A 1 278 ? -13.860 17.373 22.697 1.00 92.12 278 ALA A CA 1
ATOM 2194 C C . ALA A 1 278 ? -14.224 16.090 23.463 1.00 92.12 278 ALA A C 1
ATOM 2196 O O . ALA A 1 278 ? -13.613 15.789 24.491 1.00 92.12 278 ALA A O 1
ATOM 2197 N N . ARG A 1 279 ? -15.190 15.322 22.947 1.00 94.31 279 ARG A N 1
ATOM 2198 C CA . ARG A 1 279 ? -15.599 14.032 23.519 1.00 94.31 279 ARG A CA 1
ATOM 2199 C C . ARG A 1 279 ? -14.512 12.971 23.358 1.00 94.31 279 ARG A C 1
ATOM 2201 O O . ARG A 1 279 ? -14.161 12.308 24.330 1.00 94.31 279 ARG A O 1
ATOM 2208 N N . LEU A 1 280 ? -13.916 12.868 22.170 1.00 91.81 280 LEU A N 1
ATOM 2209 C CA . LEU A 1 280 ? -12.801 11.948 21.912 1.00 91.81 280 LEU A CA 1
ATOM 2210 C C . LEU A 1 280 ? -11.557 12.308 22.738 1.00 91.81 280 LEU A C 1
ATOM 2212 O O . LEU A 1 280 ? -10.944 11.434 23.348 1.00 91.81 280 LEU A O 1
ATOM 2216 N N . ASP A 1 281 ? -11.234 13.597 22.848 1.00 91.06 281 ASP A N 1
ATOM 2217 C CA . ASP A 1 281 ? -10.135 14.086 23.682 1.00 91.06 281 ASP A CA 1
ATOM 2218 C C . ASP A 1 281 ? -10.304 13.702 25.155 1.00 91.06 281 ASP A C 1
ATOM 2220 O O . ASP A 1 281 ? -9.309 13.409 25.820 1.00 91.06 281 ASP A O 1
ATOM 2224 N N . ALA A 1 282 ? -11.532 13.721 25.683 1.00 90.88 282 ALA A N 1
ATOM 2225 C CA . ALA A 1 282 ? -11.801 13.310 27.059 1.00 90.88 282 ALA A CA 1
ATOM 2226 C C . ALA A 1 282 ? -11.422 11.836 27.275 1.00 90.88 282 ALA A C 1
ATOM 2228 O O . ALA A 1 282 ? -10.684 11.523 28.208 1.00 90.88 282 ALA A O 1
ATOM 2229 N N . ILE A 1 283 ? -11.816 10.962 26.344 1.00 89.69 283 ILE A N 1
ATOM 2230 C CA . ILE A 1 283 ? -11.488 9.532 26.379 1.00 89.69 283 ILE A CA 1
ATOM 2231 C C . ILE A 1 283 ? -9.968 9.308 26.292 1.00 89.69 283 ILE A C 1
ATOM 2233 O O . ILE A 1 283 ? -9.388 8.570 27.093 1.00 89.69 283 ILE A O 1
ATOM 2237 N N . VAL A 1 284 ? -9.303 9.944 25.322 1.00 86.38 284 VAL A N 1
ATOM 2238 C CA . VAL A 1 284 ? -7.870 9.723 25.054 1.00 86.38 284 VAL A CA 1
ATOM 2239 C C . VAL A 1 284 ? -6.991 10.277 26.180 1.00 86.38 284 VAL A C 1
ATOM 2241 O O . VAL A 1 284 ? -5.968 9.675 26.511 1.00 86.38 284 VAL A O 1
ATOM 2244 N N . LYS A 1 285 ? -7.373 11.399 26.805 1.00 82.06 285 LYS A N 1
ATOM 2245 C CA . LYS A 1 285 ? -6.646 11.956 27.961 1.00 82.06 285 LYS A CA 1
ATOM 2246 C C . LYS A 1 285 ? -6.706 11.028 29.169 1.00 82.06 285 LYS A C 1
ATOM 2248 O O . LYS A 1 285 ? -5.676 10.822 29.802 1.00 82.06 285 LYS A O 1
ATOM 2253 N N . GLU A 1 286 ? -7.866 10.441 29.455 1.00 73.12 286 GLU A N 1
ATOM 2254 C CA . GLU A 1 286 ? -8.026 9.472 30.547 1.00 73.12 286 GLU A CA 1
ATOM 2255 C C . GLU A 1 286 ? -7.230 8.183 30.313 1.00 73.12 286 GLU A C 1
ATOM 2257 O O . GLU A 1 286 ? -6.745 7.582 31.262 1.00 73.12 286 GLU A O 1
ATOM 2262 N N . ALA A 1 287 ? -7.042 7.764 29.059 1.00 71.44 287 ALA A N 1
ATOM 2263 C CA . ALA A 1 287 ? -6.229 6.592 28.726 1.00 71.44 287 ALA A CA 1
ATOM 2264 C C . ALA A 1 287 ? -4.719 6.793 28.957 1.00 71.44 287 ALA A C 1
ATOM 2266 O O . ALA A 1 287 ? -3.982 5.813 29.060 1.00 71.44 287 ALA A O 1
ATOM 2267 N N . ARG A 1 288 ? -4.260 8.053 28.969 1.00 61.31 288 ARG A N 1
ATOM 2268 C CA . ARG A 1 288 ? -2.850 8.449 29.140 1.00 61.31 288 ARG A CA 1
ATOM 2269 C C . ARG A 1 288 ? -2.492 8.819 30.586 1.00 61.31 288 ARG A C 1
ATOM 2271 O O . ARG A 1 288 ? -1.312 9.051 30.850 1.00 61.31 288 ARG A O 1
ATOM 2278 N N . ALA A 1 289 ? -3.488 8.936 31.464 1.00 54.41 289 ALA A N 1
ATOM 2279 C CA . ALA A 1 289 ? -3.338 9.243 32.888 1.00 54.41 289 ALA A CA 1
ATOM 2280 C C . ALA A 1 289 ? -3.125 7.965 33.711 1.00 54.41 289 ALA A C 1
ATOM 2282 O O . ALA A 1 289 ? -2.343 8.039 34.686 1.00 54.41 289 ALA A O 1
#

Mean predicted aligned error: 4.74 Å

Foldseek 3Di:
DDPVLVVLVVLADQDDDDAQDPVLVVVQVPDDLLVLLVVLLVLLQAFLLRDDPVSVNNVSCQSCCLPPPVVSLVSSLVSNLVDPRDPLSNLVCQRHRVLNNQLPPCVPCVVVLLVCLVPRPSSLASLLRHLVSHNDPVSSVSSVVSHPVVNNVVVLQVLQDDPDADPLVPDDLLVNLVLLCVQNRGRPSNHHVNNVVNLVVLVVCLVPPLVVLVSSLVSNLVPDDRPSSLLCSQQPSVQSSDDPVCLVVLLVVLVVDLSSLVSLLSHDCPVPDPVSVVSSCVSVVVSVD

pLDDT: mean 93.0, std 7.8, range [54.41, 98.69]